Protein AF-A0A813KN90-F1 (afdb_monomer_lite)

Structure (mmCIF, N/CA/C/O backbone):
data_AF-A0A813KN90-F1
#
_entry.id   AF-A0A813KN90-F1
#
loop_
_atom_site.group_PDB
_atom_site.id
_atom_site.type_symbol
_atom_site.label_atom_id
_atom_site.label_alt_id
_atom_site.label_comp_id
_atom_site.label_asym_id
_atom_site.label_entity_id
_atom_site.label_seq_id
_atom_site.pdbx_PDB_ins_code
_atom_site.Cartn_x
_atom_site.Cartn_y
_atom_site.Cartn_z
_atom_site.occupancy
_atom_site.B_iso_or_equiv
_atom_site.auth_seq_id
_atom_site.auth_comp_id
_atom_site.auth_asym_id
_atom_site.auth_atom_id
_atom_site.pdbx_PDB_model_num
ATOM 1 N N . GLN A 1 1 ? -31.546 28.265 27.688 1.00 45.31 1 GLN A N 1
ATOM 2 C CA . GLN A 1 1 ? -32.016 28.531 26.310 1.00 45.31 1 GLN A CA 1
ATOM 3 C C . GLN A 1 1 ? -33.180 27.585 26.044 1.00 45.31 1 GLN A C 1
ATOM 5 O O . GLN A 1 1 ? -33.039 26.404 26.334 1.00 45.31 1 GLN A O 1
ATOM 10 N N . SER A 1 2 ? -34.352 28.089 25.649 1.00 48.41 2 SER A N 1
ATOM 11 C CA . SER A 1 2 ? -35.548 27.260 25.448 1.00 48.41 2 SER A CA 1
ATOM 12 C C . SER A 1 2 ? -35.440 26.471 24.141 1.00 48.41 2 SER A C 1
ATOM 14 O O . SER A 1 2 ? -35.087 27.025 23.104 1.00 48.41 2 SER A O 1
ATOM 16 N N . LEU A 1 3 ? -35.735 25.169 24.193 1.00 50.59 3 LEU A N 1
ATOM 17 C CA . LEU A 1 3 ? -35.765 24.320 23.001 1.00 50.59 3 LEU A CA 1
ATOM 18 C C . LEU A 1 3 ? -36.849 24.806 22.011 1.00 50.59 3 LEU A C 1
ATOM 20 O O . LEU A 1 3 ? -37.935 25.197 22.463 1.00 50.59 3 LEU A O 1
ATOM 24 N N . PRO A 1 4 ? -36.587 24.766 20.687 1.00 75.38 4 PRO A N 1
ATOM 25 C CA . PRO A 1 4 ? -37.561 25.111 19.649 1.00 75.38 4 PRO A CA 1
ATOM 26 C C . PRO A 1 4 ? -38.870 24.328 19.816 1.00 75.38 4 PRO A C 1
ATOM 28 O O . PRO A 1 4 ? -38.847 23.162 20.209 1.00 75.38 4 PRO A O 1
ATOM 31 N N . ALA A 1 5 ? -40.014 24.934 19.482 1.00 71.12 5 ALA A N 1
ATOM 32 C CA . ALA A 1 5 ? -41.338 24.321 19.658 1.00 71.12 5 ALA A CA 1
ATOM 33 C C . ALA A 1 5 ? -41.470 22.936 18.987 1.00 71.12 5 ALA A C 1
ATOM 35 O O . ALA A 1 5 ? -42.067 22.029 19.560 1.00 71.12 5 ALA A O 1
ATOM 36 N N . ALA A 1 6 ? -40.820 22.742 17.835 1.00 59.28 6 ALA A N 1
ATOM 37 C CA . ALA A 1 6 ? -40.763 21.457 17.138 1.00 59.28 6 ALA A CA 1
ATOM 38 C C . ALA A 1 6 ? -40.018 20.371 17.939 1.00 59.28 6 ALA A C 1
ATOM 40 O O . ALA A 1 6 ? -40.442 19.220 17.957 1.00 59.28 6 ALA A O 1
ATOM 41 N N . CYS A 1 7 ? -38.948 20.727 18.659 1.00 61.47 7 CYS A N 1
ATOM 42 C CA . CYS A 1 7 ? -38.238 19.789 19.532 1.00 61.47 7 CYS A CA 1
ATOM 43 C C . CYS A 1 7 ? -39.099 19.373 20.727 1.00 61.47 7 CYS A C 1
ATOM 45 O O . CYS A 1 7 ? -39.039 18.219 21.132 1.00 61.47 7 CYS A O 1
ATOM 47 N N . LYS A 1 8 ? -39.925 20.283 21.258 1.00 66.75 8 LYS A N 1
ATOM 48 C CA . LYS A 1 8 ? -40.845 19.979 22.365 1.00 66.75 8 LYS A CA 1
ATOM 49 C C . LYS A 1 8 ? -41.954 19.011 21.946 1.00 66.75 8 LYS A C 1
ATOM 51 O O . LYS A 1 8 ? -42.234 18.075 22.682 1.00 66.75 8 LYS A O 1
ATOM 56 N N . GLN A 1 9 ? -42.530 19.188 20.755 1.00 68.00 9 GLN A N 1
ATOM 57 C CA . GLN A 1 9 ? -43.521 18.251 20.204 1.00 68.00 9 GLN A CA 1
ATOM 58 C C . GLN A 1 9 ? -42.929 16.861 19.965 1.00 68.00 9 GLN A C 1
ATOM 60 O O . GLN A 1 9 ? -43.513 15.867 20.379 1.00 68.00 9 GLN A O 1
ATOM 65 N N . LEU A 1 10 ? -41.735 16.788 19.374 1.00 63.97 10 LEU A N 1
ATOM 66 C CA . LEU A 1 10 ? -41.050 15.515 19.149 1.00 63.97 10 LEU A CA 1
ATOM 67 C C . LEU A 1 10 ? -40.685 14.836 20.483 1.00 63.97 10 LEU A C 1
ATOM 69 O O . LEU A 1 10 ? -40.784 13.621 20.608 1.00 63.97 10 LEU A O 1
ATOM 73 N N . GLN A 1 11 ? -40.337 15.617 21.510 1.00 60.72 11 GLN A N 1
ATOM 74 C CA . GLN A 1 11 ? -40.096 15.132 22.872 1.00 60.72 11 GLN A CA 1
ATOM 75 C C . GLN A 1 11 ? -41.382 14.614 23.551 1.00 60.72 11 GLN A C 1
ATOM 77 O O . GLN A 1 11 ? -41.331 13.601 24.248 1.00 60.72 11 GLN A O 1
ATOM 82 N N . GLU A 1 12 ? -42.537 15.251 23.327 1.00 66.38 12 GLU A N 1
ATOM 83 C CA . GLU A 1 12 ? -43.852 14.771 23.787 1.00 66.38 12 GLU A CA 1
ATOM 84 C C . GLU A 1 12 ? -44.350 13.529 23.033 1.00 66.38 12 GLU A C 1
ATOM 86 O O . GLU A 1 12 ? -45.013 12.676 23.617 1.00 66.38 12 GLU A O 1
ATOM 91 N N . GLU A 1 13 ? -44.048 13.396 21.743 1.00 62.16 13 GLU A N 1
ATOM 92 C CA . GLU A 1 13 ? -44.386 12.198 20.966 1.00 62.16 13 GLU A CA 1
ATOM 93 C C . GLU A 1 13 ? -43.497 11.010 21.352 1.00 62.16 13 GLU A C 1
ATOM 95 O O . GLU A 1 13 ? -43.997 9.906 21.578 1.00 62.16 13 GLU A O 1
ATOM 100 N N . LEU A 1 14 ? -42.189 11.241 21.514 1.00 57.09 14 LEU A N 1
ATOM 101 C CA . LEU A 1 14 ? -41.238 10.223 21.966 1.00 57.09 14 LEU A CA 1
ATOM 102 C C . LEU A 1 14 ? -41.506 9.765 23.404 1.00 57.09 14 LEU A C 1
ATOM 104 O O . LEU A 1 14 ? -41.243 8.608 23.711 1.00 57.09 14 LEU A O 1
ATOM 108 N N . SER A 1 15 ? -42.036 10.630 24.277 1.00 57.72 15 SER A N 1
ATOM 109 C CA . SER A 1 15 ? -42.416 10.246 25.645 1.00 57.72 15 SER A CA 1
ATOM 110 C C . SER A 1 15 ? -43.728 9.455 25.712 1.00 57.72 15 SER A C 1
ATOM 112 O O . SER A 1 15 ? -43.929 8.686 26.651 1.00 57.72 15 SER A O 1
ATOM 114 N N . LYS A 1 16 ? -44.602 9.589 24.702 1.00 55.03 16 LYS A N 1
ATOM 115 C CA . LYS A 1 16 ? -45.829 8.785 24.544 1.00 55.03 16 LYS A CA 1
ATOM 116 C C . LYS A 1 16 ? -45.568 7.417 23.909 1.00 55.03 16 LYS A C 1
ATOM 118 O O . LYS A 1 16 ? -46.353 6.493 24.120 1.00 55.03 16 LYS A O 1
ATOM 123 N N . MET A 1 17 ? -44.487 7.262 23.145 1.00 56.03 17 MET A N 1
ATOM 124 C CA . MET A 1 17 ? -44.065 5.971 22.600 1.00 56.03 17 MET A CA 1
ATOM 125 C C . MET A 1 17 ? -43.209 5.209 23.622 1.00 56.03 17 MET A C 1
ATOM 127 O O . MET A 1 17 ? -42.218 5.727 24.124 1.00 56.03 17 MET A O 1
ATOM 131 N N . SER A 1 18 ? -43.546 3.948 23.917 1.00 55.66 18 SER A N 1
ATOM 132 C CA . SER A 1 18 ? -42.720 3.075 24.768 1.00 55.66 18 SER A CA 1
ATOM 133 C C . SER A 1 18 ? -41.445 2.650 24.025 1.00 55.66 18 SER A C 1
ATOM 135 O O . SER A 1 18 ? -41.353 1.544 23.485 1.00 55.66 18 SER A O 1
ATOM 137 N N . LEU A 1 19 ? -40.476 3.555 23.929 1.00 61.28 19 LEU A N 1
ATOM 138 C CA . LEU A 1 19 ? -39.224 3.338 23.215 1.00 61.28 19 LEU A CA 1
ATOM 139 C C . LEU A 1 19 ? -38.155 2.813 24.173 1.00 61.28 19 LEU A C 1
ATOM 141 O O . LEU A 1 19 ? -37.936 3.360 25.250 1.00 61.28 19 LEU A O 1
ATOM 145 N N . SER A 1 20 ? -37.477 1.739 23.767 1.00 63.94 20 SER A N 1
ATOM 146 C CA . SER A 1 20 ? -36.294 1.228 24.458 1.00 63.94 20 SER A CA 1
ATOM 147 C C . SER A 1 20 ? -35.038 1.595 23.671 1.00 63.94 20 SER A C 1
ATOM 149 O O . SER A 1 20 ? -34.896 1.193 22.514 1.00 63.94 20 SER A O 1
ATOM 151 N N . PHE A 1 21 ? -34.110 2.306 24.297 1.00 63.34 21 PHE A N 1
ATOM 152 C CA . PHE A 1 21 ? -32.843 2.741 23.723 1.00 63.34 21 PHE A CA 1
ATOM 153 C C . PHE A 1 21 ? -31.712 1.832 24.202 1.00 63.34 21 PHE A C 1
ATOM 155 O O . PHE A 1 21 ? -31.481 1.709 25.396 1.00 63.34 21 PHE A O 1
ATOM 162 N N . SER A 1 22 ? -30.974 1.202 23.290 1.00 68.81 22 SER A N 1
ATOM 163 C CA . SER A 1 22 ? -29.754 0.443 23.608 1.00 68.81 22 SER A CA 1
ATOM 164 C C . SER A 1 22 ? -28.557 1.056 22.895 1.00 68.81 22 SER A C 1
ATOM 166 O O . SER A 1 22 ? -28.674 1.467 21.738 1.00 68.81 22 SER A O 1
ATOM 168 N N . ILE A 1 23 ? -27.392 1.063 23.538 1.00 71.06 23 ILE A N 1
ATOM 169 C CA . ILE A 1 23 ? -26.164 1.568 22.930 1.00 71.06 23 ILE A CA 1
ATOM 170 C C . ILE A 1 23 ? -25.425 0.384 22.327 1.00 71.06 23 ILE A C 1
ATOM 172 O O . ILE A 1 23 ? -25.046 -0.565 23.010 1.00 71.06 23 ILE A O 1
ATOM 176 N N . VAL A 1 24 ? -25.214 0.453 21.016 1.00 76.88 24 VAL A N 1
ATOM 177 C CA . VAL A 1 24 ? -24.379 -0.506 20.300 1.00 76.88 24 VAL A CA 1
ATOM 178 C C . VAL A 1 24 ? -22.971 0.058 20.237 1.00 76.88 24 VAL A C 1
ATOM 180 O O . VAL A 1 24 ? -22.691 0.973 19.458 1.00 76.88 24 VAL A O 1
ATOM 183 N N . PHE A 1 25 ? -22.069 -0.493 21.039 1.00 71.25 25 PHE A N 1
ATOM 184 C CA . PHE A 1 25 ? -20.666 -0.123 21.000 1.00 71.25 25 PHE A CA 1
ATOM 185 C C . PHE A 1 25 ? -19.915 -1.032 20.026 1.00 71.25 25 PHE A C 1
ATOM 187 O O . PHE A 1 25 ? -19.985 -2.259 20.105 1.00 71.25 25 PHE A O 1
ATOM 194 N N . ARG A 1 26 ? -19.201 -0.431 19.069 1.00 78.06 26 ARG A N 1
ATOM 195 C CA . ARG A 1 26 ? -18.342 -1.158 18.128 1.00 78.06 26 ARG A CA 1
ATOM 196 C C . ARG A 1 26 ? -16.908 -0.690 18.280 1.00 78.06 26 ARG A C 1
ATOM 198 O O . ARG A 1 26 ? -16.593 0.450 17.950 1.00 78.06 26 ARG A O 1
ATOM 205 N N . ALA A 1 27 ? -16.031 -1.594 18.695 1.00 64.88 27 ALA A N 1
ATOM 206 C CA . ALA A 1 27 ? -14.597 -1.348 18.738 1.00 64.88 27 ALA A CA 1
ATOM 207 C C . ALA A 1 27 ? -13.854 -2.524 18.108 1.00 64.88 27 ALA A C 1
ATOM 209 O O . ALA A 1 27 ? -14.228 -3.677 18.295 1.00 64.88 27 ALA A O 1
ATOM 210 N N . PHE A 1 28 ? -12.832 -2.227 17.299 1.00 61.22 28 PHE A N 1
ATOM 211 C CA . PHE A 1 28 ? -11.917 -3.228 16.728 1.00 61.22 28 PHE A CA 1
ATOM 212 C C . PHE A 1 28 ? -12.606 -4.436 16.050 1.00 61.22 28 PHE A C 1
ATOM 214 O O . PHE A 1 28 ? -12.085 -5.550 16.043 1.00 61.22 28 PHE A O 1
ATOM 221 N N . GLY A 1 29 ? -13.779 -4.212 15.441 1.00 63.41 29 GLY A N 1
ATOM 222 C CA . GLY A 1 29 ? -14.567 -5.250 14.762 1.00 63.41 29 GLY A CA 1
ATOM 223 C C . GLY A 1 29 ? -15.436 -6.120 15.680 1.00 63.41 29 GLY A C 1
ATOM 224 O O . GLY A 1 29 ? -16.031 -7.081 15.202 1.00 63.41 29 GLY A O 1
ATOM 225 N N . VAL A 1 30 ? -15.529 -5.793 16.969 1.00 70.81 30 VAL A N 1
ATOM 226 C CA . VAL A 1 30 ? -16.384 -6.462 17.956 1.00 70.81 30 VAL A CA 1
ATOM 227 C C . VAL A 1 30 ? -17.544 -5.539 18.321 1.00 70.81 30 VAL A C 1
ATOM 229 O O . VAL A 1 30 ? -17.363 -4.330 18.466 1.00 70.81 30 VAL A O 1
ATOM 232 N N . ARG A 1 31 ? -18.744 -6.113 18.431 1.00 78.81 31 ARG A N 1
ATOM 233 C CA . ARG A 1 31 ? -19.976 -5.423 18.824 1.00 78.81 31 ARG A CA 1
ATOM 234 C C . ARG A 1 31 ? -20.341 -5.825 20.254 1.00 78.81 31 ARG A C 1
ATOM 236 O O . ARG A 1 31 ? -20.382 -7.018 20.536 1.00 78.81 31 ARG A O 1
ATOM 243 N N . LEU A 1 32 ? -20.620 -4.841 21.101 1.00 75.88 32 LEU A N 1
ATOM 244 C CA . LEU A 1 32 ? -21.171 -5.002 22.443 1.00 75.88 32 LEU A CA 1
ATOM 245 C C . LEU A 1 32 ? -22.492 -4.231 22.513 1.00 75.88 32 LEU A C 1
ATOM 247 O O . LEU A 1 32 ? -22.536 -3.053 22.157 1.00 75.88 32 LEU A O 1
ATOM 251 N N . ASP A 1 33 ? -23.556 -4.902 22.940 1.00 78.12 33 ASP A N 1
ATOM 252 C CA . ASP A 1 33 ? -24.867 -4.286 23.129 1.00 78.12 33 ASP A CA 1
ATOM 253 C C . ASP A 1 33 ? -25.073 -4.021 24.628 1.00 78.12 33 ASP A C 1
ATOM 255 O O . ASP A 1 33 ? -25.005 -4.946 25.438 1.00 78.12 33 ASP A O 1
ATOM 259 N N . THR A 1 34 ? -25.293 -2.759 25.008 1.00 72.81 34 THR A N 1
ATOM 260 C CA . THR A 1 34 ? -25.574 -2.401 26.406 1.00 72.81 34 THR A CA 1
ATOM 261 C C . THR A 1 34 ? -27.024 -2.728 26.778 1.00 72.81 34 THR A C 1
ATOM 263 O O . THR A 1 34 ? -27.894 -2.771 25.898 1.00 72.81 34 THR A O 1
ATOM 266 N N . PRO A 1 35 ? -27.331 -2.876 28.081 1.00 71.38 35 PRO A N 1
ATOM 267 C CA . PRO A 1 35 ? -28.704 -2.869 28.569 1.00 71.38 35 PRO A CA 1
ATOM 268 C C . PRO A 1 35 ? -29.486 -1.665 28.030 1.00 71.38 35 PRO A C 1
ATOM 270 O O . PRO A 1 35 ? -28.933 -0.577 27.842 1.00 71.38 35 PRO A O 1
ATOM 273 N N . SER A 1 36 ? -30.773 -1.876 27.758 1.00 71.88 36 SER A N 1
ATOM 274 C CA . SER A 1 36 ? -31.653 -0.856 27.190 1.00 71.88 36 SER A CA 1
ATOM 275 C C . SER A 1 36 ? -32.275 0.041 28.265 1.00 71.88 36 SER A C 1
ATOM 277 O O . SER A 1 36 ? -32.699 -0.462 29.304 1.00 71.88 36 SER A O 1
ATOM 279 N N . THR A 1 37 ? -32.399 1.333 27.976 1.00 71.81 37 THR A N 1
ATOM 280 C CA . THR A 1 37 ? -33.029 2.377 28.801 1.00 71.81 37 THR A CA 1
ATOM 281 C C . THR A 1 37 ? -34.353 2.819 28.170 1.00 71.81 37 THR A C 1
ATOM 283 O O . THR A 1 37 ? -34.571 2.594 26.981 1.00 71.81 37 THR A O 1
ATOM 286 N N . THR A 1 38 ? -35.232 3.480 28.920 1.00 71.75 38 THR A N 1
ATOM 287 C CA . THR A 1 38 ? -36.401 4.191 28.359 1.00 71.75 38 THR A CA 1
ATOM 288 C C . THR A 1 38 ? -36.151 5.694 28.176 1.00 71.75 38 THR A C 1
ATOM 290 O O . THR A 1 38 ? -36.988 6.391 27.612 1.00 71.75 38 THR A O 1
ATOM 293 N N . SER A 1 39 ? -34.993 6.202 28.619 1.00 78.75 39 SER A N 1
ATOM 294 C CA . SER A 1 39 ? -34.587 7.607 28.495 1.00 78.75 39 SER A CA 1
ATOM 295 C C . SER A 1 39 ? -33.531 7.786 27.403 1.00 78.75 39 SER A C 1
ATOM 297 O O . SER A 1 39 ? -32.413 7.270 27.504 1.00 78.75 39 SER A O 1
ATOM 299 N N . TRP A 1 40 ? -33.871 8.545 26.360 1.00 76.75 40 TRP A N 1
ATOM 300 C CA . TRP A 1 40 ? -32.943 8.868 25.274 1.00 76.75 40 TRP A CA 1
ATOM 301 C C . TRP A 1 40 ? -31.795 9.775 25.744 1.00 76.75 40 TRP A C 1
ATOM 303 O O . TRP A 1 40 ? -30.668 9.600 25.285 1.00 76.75 40 TRP A O 1
ATOM 313 N N . GLU A 1 41 ? -32.057 10.696 26.678 1.00 80.06 41 GLU A N 1
ATOM 314 C CA . GLU A 1 41 ? -31.045 11.587 27.267 1.00 80.06 41 GLU A CA 1
ATOM 315 C C . GLU A 1 41 ? -29.973 10.767 27.987 1.00 80.06 41 GLU A C 1
ATOM 317 O O . GLU A 1 41 ? -28.782 10.932 27.737 1.00 80.06 41 GLU A O 1
ATOM 322 N N . GLU A 1 42 ? -30.403 9.788 28.784 1.00 79.69 42 GLU A N 1
ATOM 323 C CA . GLU A 1 42 ? -29.511 8.869 29.489 1.00 79.69 42 GLU A CA 1
ATOM 324 C C . GLU A 1 42 ? -28.697 8.005 28.510 1.00 79.69 42 GLU A C 1
ATOM 326 O O . GLU A 1 42 ? -27.507 7.762 28.717 1.00 79.69 42 GLU A O 1
ATOM 331 N N . ALA A 1 43 ? -29.314 7.543 27.417 1.00 79.12 43 ALA A N 1
ATOM 332 C CA . ALA A 1 43 ? -28.612 6.781 26.387 1.00 79.12 43 ALA A CA 1
ATOM 333 C C . ALA A 1 43 ? -27.550 7.631 25.661 1.00 79.12 43 ALA A C 1
ATOM 335 O O . ALA A 1 43 ? -26.461 7.137 25.356 1.00 79.12 43 ALA A O 1
ATOM 336 N N . LEU A 1 44 ? -27.833 8.909 25.396 1.00 82.38 44 LEU A N 1
ATOM 337 C CA . LEU A 1 44 ? -26.858 9.831 24.810 1.00 82.38 44 LEU A CA 1
ATOM 338 C C . LEU A 1 44 ? -25.736 10.180 25.785 1.00 82.38 44 LEU A C 1
ATOM 340 O O . LEU A 1 44 ? -24.576 10.202 25.376 1.00 82.38 44 LEU A O 1
ATOM 344 N N . GLU A 1 45 ? -26.052 10.398 27.058 1.00 86.56 45 GLU A N 1
ATOM 345 C CA . GLU A 1 45 ? -25.061 10.683 28.091 1.00 86.56 45 GLU A CA 1
ATOM 346 C C . GLU A 1 45 ? -24.096 9.506 28.266 1.00 86.56 45 GLU A C 1
ATOM 348 O O . GLU A 1 45 ? -22.879 9.685 28.209 1.00 86.56 45 GLU A O 1
ATOM 353 N N . VAL A 1 46 ? -24.620 8.282 28.386 1.00 84.81 46 VAL A N 1
ATOM 354 C CA . VAL A 1 46 ? -23.787 7.075 28.470 1.00 84.81 46 VAL A CA 1
ATOM 355 C C . VAL A 1 46 ? -22.941 6.910 27.210 1.00 84.81 46 VAL A C 1
ATOM 357 O O . VAL A 1 46 ? -21.756 6.592 27.300 1.00 84.81 46 VAL A O 1
ATOM 360 N N . ARG A 1 47 ? -23.503 7.166 26.023 1.00 84.12 47 ARG A N 1
ATOM 361 C CA . ARG A 1 47 ? -22.731 7.125 24.776 1.00 84.12 47 ARG A CA 1
ATOM 362 C C . ARG A 1 47 ? -21.603 8.155 24.782 1.00 84.12 47 ARG A C 1
ATOM 364 O O . ARG A 1 47 ? -20.495 7.816 24.376 1.00 84.12 47 ARG A O 1
ATOM 371 N N . SER A 1 48 ? -21.871 9.380 25.229 1.00 87.19 48 SER A N 1
ATOM 372 C CA . SER A 1 48 ? -20.860 10.430 25.352 1.00 87.19 48 SER A CA 1
ATOM 373 C C . SER A 1 48 ? -19.750 9.999 26.306 1.00 87.19 48 SER A C 1
ATOM 375 O O . SER A 1 48 ? -18.583 10.032 25.927 1.00 87.19 48 SER A O 1
ATOM 377 N N . ARG A 1 49 ? -20.105 9.500 27.498 1.00 88.94 49 ARG A N 1
ATOM 378 C CA . ARG A 1 49 ? -19.143 8.997 28.489 1.00 88.94 49 ARG A CA 1
ATOM 379 C C . ARG A 1 49 ? -18.278 7.868 27.936 1.00 88.94 49 ARG A C 1
ATOM 381 O O . ARG A 1 49 ? -17.063 7.918 28.085 1.00 88.94 49 ARG A O 1
ATOM 388 N N . LEU A 1 50 ? -18.868 6.904 27.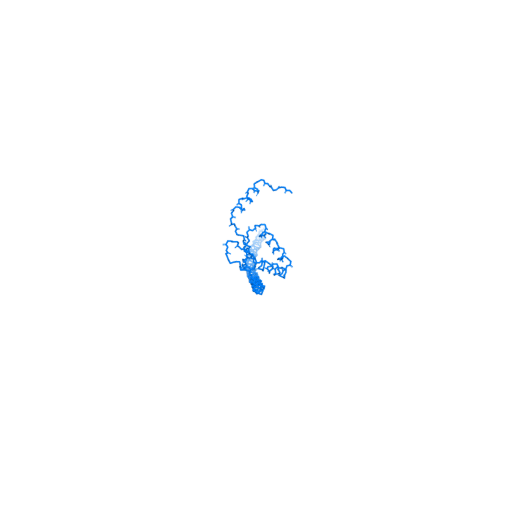227 1.00 87.25 50 LEU A N 1
ATOM 389 C CA . LEU A 1 50 ? -18.122 5.809 26.597 1.00 87.25 50 LEU A CA 1
ATOM 390 C C . LEU A 1 50 ? -17.158 6.294 25.507 1.00 87.25 50 LEU A C 1
ATOM 392 O O . LEU A 1 50 ? -16.069 5.738 25.364 1.00 87.25 50 LEU A O 1
ATOM 396 N N . LEU A 1 51 ? -17.535 7.314 24.730 1.00 86.88 51 LEU A N 1
ATOM 397 C CA . LEU A 1 51 ? -16.649 7.910 23.727 1.00 86.88 51 LEU A CA 1
ATOM 398 C C . LEU A 1 51 ? -15.480 8.649 24.385 1.00 86.88 51 LEU A C 1
ATOM 400 O O . LEU A 1 51 ? -14.339 8.422 23.995 1.00 86.88 51 LEU A O 1
ATOM 404 N N . THR A 1 52 ? -15.743 9.442 25.423 1.00 90.50 52 THR A N 1
ATOM 405 C CA . THR A 1 52 ? -14.694 10.119 26.195 1.00 90.50 52 THR A CA 1
ATOM 406 C C . THR A 1 52 ? -13.759 9.114 26.873 1.00 90.50 52 THR A C 1
ATOM 408 O O . THR A 1 52 ? -12.540 9.224 26.770 1.00 90.50 52 THR A O 1
ATOM 411 N N . ALA A 1 53 ? -14.305 8.075 27.505 1.00 88.81 53 ALA A N 1
ATOM 412 C CA . ALA A 1 53 ? -13.521 7.029 28.156 1.00 88.81 53 ALA A CA 1
ATOM 413 C C . ALA A 1 53 ? -12.644 6.255 27.157 1.00 88.81 53 ALA A C 1
ATOM 415 O O . ALA A 1 53 ? -11.506 5.903 27.459 1.00 88.81 53 ALA A O 1
ATOM 416 N N . ARG A 1 54 ? -13.137 6.040 25.930 1.00 85.38 54 ARG A N 1
ATOM 417 C CA . ARG A 1 54 ? -12.357 5.433 24.843 1.00 85.38 54 ARG A CA 1
ATOM 418 C C . ARG A 1 54 ? -11.132 6.269 24.466 1.00 85.38 54 ARG A C 1
ATOM 420 O O . ARG A 1 54 ? -10.102 5.687 24.135 1.00 85.38 54 ARG A O 1
ATOM 427 N N . GLU A 1 55 ? -11.243 7.594 24.479 1.00 88.19 55 GLU A N 1
ATOM 428 C CA . GLU A 1 55 ? -10.120 8.501 24.201 1.00 88.19 55 GLU A CA 1
ATOM 429 C C . GLU A 1 55 ? -9.100 8.515 25.347 1.00 88.19 55 GLU A C 1
ATOM 431 O O . GLU A 1 55 ? -7.901 8.614 25.099 1.00 88.19 55 GLU A O 1
ATOM 436 N N . GLN A 1 56 ? -9.563 8.349 26.587 1.00 91.56 56 GLN A N 1
ATOM 437 C CA . GLN A 1 56 ? -8.714 8.296 27.782 1.00 91.56 56 GLN A CA 1
ATOM 438 C C . GLN A 1 56 ? -7.933 6.980 27.918 1.00 91.56 56 GLN A C 1
ATOM 440 O O . GLN A 1 56 ? -6.854 6.964 28.507 1.00 91.56 56 GLN A O 1
ATOM 445 N N . GLY A 1 57 ? -8.450 5.876 27.373 1.00 87.00 57 GLY A N 1
ATOM 446 C CA . GLY A 1 57 ? -7.733 4.606 27.282 1.00 87.00 57 GLY A CA 1
ATOM 447 C C . GLY A 1 57 ? -8.567 3.387 27.669 1.00 87.00 57 GLY A C 1
ATOM 448 O O . GLY A 1 57 ? -9.736 3.478 28.041 1.00 87.00 57 GLY A O 1
ATOM 449 N N . VAL A 1 58 ? -7.947 2.207 27.576 1.00 87.00 58 VAL A N 1
ATOM 450 C CA . VAL A 1 58 ? -8.632 0.920 27.786 1.00 87.00 58 VAL A CA 1
ATOM 451 C C . VAL A 1 58 ? -9.199 0.813 29.202 1.00 87.00 58 VAL A C 1
ATOM 453 O O . VAL A 1 58 ? -10.359 0.447 29.347 1.00 87.00 58 VAL A O 1
ATOM 456 N N . SER A 1 59 ? -8.440 1.201 30.229 1.00 90.06 59 SER A N 1
ATOM 457 C CA . SER A 1 59 ? -8.882 1.117 31.628 1.00 90.06 59 SER A CA 1
ATOM 458 C C . SER A 1 59 ? -10.078 2.027 31.929 1.00 90.06 59 SER A C 1
ATOM 460 O O . SER A 1 59 ? -11.032 1.589 32.566 1.00 90.06 59 SER A O 1
ATOM 462 N N . ALA A 1 60 ? -10.078 3.264 31.418 1.00 90.62 60 ALA A N 1
ATOM 463 C CA . ALA A 1 60 ? -11.207 4.185 31.572 1.00 90.62 60 ALA A CA 1
ATOM 464 C C . ALA A 1 60 ? -12.460 3.652 30.859 1.00 90.62 60 ALA A C 1
ATOM 466 O O . ALA A 1 60 ? -13.565 3.681 31.403 1.00 90.62 60 ALA A O 1
ATOM 467 N N . MET A 1 61 ? -12.285 3.103 29.653 1.00 89.06 61 MET A N 1
ATOM 468 C CA . MET A 1 61 ? -13.365 2.469 28.898 1.00 89.06 61 MET A CA 1
ATOM 469 C C . MET A 1 61 ? -13.929 1.236 29.619 1.00 89.06 61 MET A C 1
ATOM 471 O O . MET A 1 61 ? -15.144 1.064 29.647 1.00 89.06 61 MET A O 1
ATOM 475 N N . GLN A 1 62 ? -13.077 0.393 30.211 1.00 90.88 62 GLN A N 1
ATOM 476 C CA . GLN A 1 62 ? -13.499 -0.770 30.999 1.00 90.88 62 GLN A CA 1
ATOM 477 C C . GLN A 1 62 ? -14.319 -0.351 32.220 1.00 90.88 62 GLN A C 1
ATOM 479 O O . GLN A 1 62 ? -15.403 -0.892 32.420 1.00 90.88 62 GLN A O 1
ATOM 484 N N . ALA A 1 63 ? -13.846 0.640 32.982 1.00 90.06 63 ALA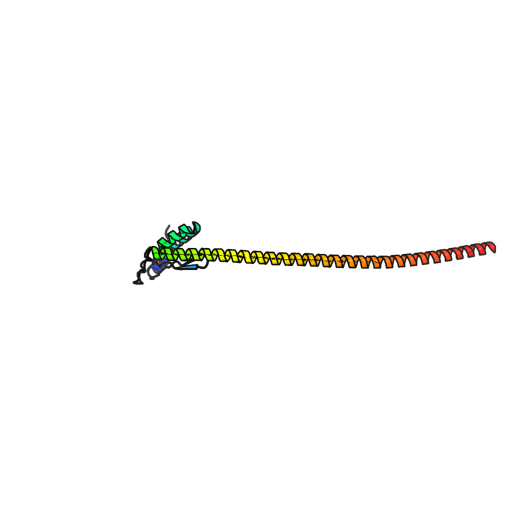 A N 1
ATOM 485 C CA . ALA A 1 63 ? -14.562 1.161 34.144 1.00 90.06 63 ALA A CA 1
ATOM 486 C C . ALA A 1 63 ? -15.946 1.707 33.754 1.00 90.06 63 ALA A C 1
ATOM 488 O O . ALA A 1 63 ? -16.956 1.311 34.330 1.00 90.06 63 ALA A O 1
ATOM 489 N N . CYS A 1 64 ? -16.015 2.526 32.699 1.00 89.94 64 CYS A N 1
ATOM 490 C CA . CYS A 1 64 ? -17.280 3.074 32.214 1.00 89.94 64 CYS A CA 1
ATOM 491 C C . CYS A 1 64 ? -18.237 1.979 31.702 1.00 89.94 64 CYS A C 1
ATOM 493 O O . CYS A 1 64 ? -19.437 2.027 31.963 1.00 89.94 64 CYS A O 1
ATOM 495 N N . LEU A 1 65 ? -17.731 0.955 31.006 1.00 87.62 65 LEU A N 1
ATOM 496 C CA . LEU A 1 65 ? -18.548 -0.188 30.583 1.00 87.62 65 LEU A CA 1
ATOM 497 C C . LEU A 1 65 ? -19.065 -0.995 31.775 1.00 87.62 65 LEU A C 1
ATOM 499 O O . LEU A 1 65 ? -20.221 -1.415 31.757 1.00 87.62 65 LEU A O 1
ATOM 503 N N . LEU A 1 66 ? -18.238 -1.194 32.800 1.00 89.88 66 LEU A N 1
ATOM 504 C CA . LEU A 1 66 ? -18.625 -1.925 33.998 1.00 89.88 66 LEU A CA 1
ATOM 505 C C . LEU A 1 66 ? -19.765 -1.205 34.718 1.00 89.88 66 LEU A C 1
ATOM 507 O O . LEU A 1 66 ? -20.782 -1.832 35.015 1.00 89.88 66 LEU A O 1
ATOM 511 N N . GLU A 1 67 ? -19.654 0.113 34.900 1.00 87.94 67 GLU A N 1
ATOM 512 C CA . GLU A 1 67 ? -20.731 0.950 35.442 1.00 87.94 67 GLU A CA 1
ATOM 513 C C . GLU A 1 67 ? -22.029 0.784 34.642 1.00 87.94 67 GLU A C 1
ATOM 515 O O . GLU A 1 67 ? -23.094 0.563 35.210 1.00 87.94 67 GLU A O 1
ATOM 520 N N . VAL A 1 68 ? -21.960 0.824 33.309 1.00 84.69 68 VAL A N 1
ATOM 521 C CA . VAL A 1 68 ? -23.144 0.714 32.440 1.00 84.69 68 VAL A CA 1
ATOM 522 C C . VAL A 1 68 ? -23.801 -0.667 32.510 1.00 84.69 68 VAL A C 1
ATOM 524 O O . VAL A 1 68 ? -25.031 -0.761 32.492 1.00 84.69 68 VAL A O 1
ATOM 527 N N . LEU A 1 69 ? -23.012 -1.743 32.573 1.00 81.94 69 LEU A N 1
ATOM 528 C CA . LEU A 1 69 ? -23.523 -3.118 32.629 1.00 81.94 69 LEU A CA 1
ATOM 529 C C . LEU A 1 69 ? -24.109 -3.470 34.004 1.00 81.94 69 LEU A C 1
ATOM 531 O O . LEU A 1 69 ? -25.108 -4.191 34.083 1.00 81.94 69 LEU A O 1
ATOM 535 N N . THR A 1 70 ? -23.509 -2.943 35.072 1.00 84.19 70 THR A N 1
ATOM 536 C CA . THR A 1 70 ? -23.924 -3.186 36.463 1.00 84.19 70 THR A CA 1
ATOM 537 C C . THR A 1 70 ? -25.048 -2.267 36.928 1.00 84.19 70 THR A C 1
ATOM 539 O O . THR A 1 70 ? -25.798 -2.659 37.819 1.00 84.19 70 THR A O 1
ATOM 542 N N . ALA A 1 71 ? -25.260 -1.113 36.278 1.00 77.88 71 ALA A N 1
ATOM 543 C CA . ALA A 1 71 ? -26.310 -0.139 36.603 1.00 77.88 71 ALA A CA 1
ATOM 544 C C . ALA A 1 71 ? -27.765 -0.655 36.484 1.00 77.88 71 ALA A C 1
ATOM 546 O O . ALA A 1 71 ? -28.697 0.139 36.568 1.00 77.88 71 ALA A O 1
ATOM 547 N N . GLY A 1 72 ? -27.985 -1.964 36.298 1.00 62.66 72 GLY A N 1
ATOM 548 C CA . GLY A 1 72 ? -29.251 -2.636 36.602 1.00 62.66 72 GLY A CA 1
ATOM 549 C C . GLY A 1 72 ? -30.476 -1.966 35.991 1.00 62.66 72 GLY A C 1
ATOM 550 O O . GLY A 1 72 ? -31.420 -1.633 36.700 1.00 62.66 72 GLY A O 1
ATOM 551 N N . ARG A 1 73 ? -30.468 -1.735 34.675 1.00 61.81 73 ARG A N 1
ATOM 552 C CA . ARG A 1 73 ? -31.543 -0.970 34.036 1.00 61.81 73 ARG A CA 1
ATOM 553 C C . ARG A 1 73 ? -32.772 -1.842 33.804 1.00 61.81 73 ARG A C 1
ATOM 555 O O . ARG A 1 73 ? -32.770 -2.804 33.032 1.00 61.81 73 ARG A O 1
ATOM 562 N N . THR A 1 74 ? -33.824 -1.503 34.536 1.00 51.31 74 THR A N 1
ATOM 563 C CA . THR A 1 74 ? -35.156 -2.090 34.482 1.00 51.31 74 THR A CA 1
ATOM 564 C C . THR A 1 74 ? -35.833 -1.665 33.188 1.00 51.31 74 THR A C 1
ATOM 566 O O . THR A 1 74 ? -36.325 -0.552 33.029 1.00 51.31 74 THR A O 1
ATOM 569 N N . ASN A 1 75 ? -35.888 -2.580 32.229 1.00 49.97 75 ASN A N 1
ATOM 570 C CA . ASN A 1 75 ? -36.772 -2.405 31.093 1.00 49.97 75 ASN A CA 1
ATOM 571 C C . ASN A 1 75 ? -38.201 -2.634 31.614 1.00 49.97 75 ASN A C 1
ATOM 573 O O . ASN A 1 75 ? -38.603 -3.781 31.792 1.00 49.97 75 ASN A O 1
ATOM 577 N N . VAL A 1 76 ? -38.951 -1.564 31.909 1.00 46.91 76 VAL A N 1
ATOM 578 C CA . VAL A 1 76 ? -40.289 -1.617 32.551 1.00 46.91 76 VAL A CA 1
ATOM 579 C C . VAL A 1 76 ? -41.242 -2.592 31.834 1.00 46.91 76 VAL A C 1
ATOM 581 O O . VAL A 1 76 ? -42.103 -3.211 32.454 1.00 46.91 76 VAL A O 1
ATOM 584 N N . HIS A 1 77 ? -41.036 -2.804 30.531 1.00 49.09 77 HIS A N 1
ATOM 585 C CA . HIS A 1 77 ? -41.858 -3.669 29.682 1.00 49.09 77 HIS A CA 1
ATOM 586 C C . HIS A 1 77 ? -41.392 -5.131 29.589 1.00 49.09 77 HIS A C 1
ATOM 588 O O . HIS A 1 77 ? -42.167 -5.994 29.176 1.00 49.09 77 HIS A O 1
ATOM 594 N N . LYS A 1 78 ? -40.153 -5.457 29.981 1.00 53.09 78 LYS A N 1
ATOM 595 C CA . LYS A 1 78 ? -39.677 -6.845 30.062 1.00 53.09 78 LYS A CA 1
ATOM 596 C C . LYS A 1 78 ? -39.487 -7.190 31.533 1.00 53.09 78 LYS A C 1
ATOM 598 O O . LYS A 1 78 ? -38.492 -6.799 32.123 1.00 53.09 78 LYS A O 1
ATOM 603 N N . LYS A 1 79 ? -40.390 -8.003 32.100 1.00 48.19 79 LYS A N 1
ATOM 604 C CA . LYS A 1 79 ? -40.375 -8.509 33.498 1.00 48.19 79 LYS A CA 1
ATOM 605 C C . LYS A 1 79 ? -39.068 -9.203 33.956 1.00 48.19 79 LYS A C 1
ATOM 607 O O . LYS A 1 79 ? -39.008 -9.720 35.064 1.00 48.19 79 LYS A O 1
ATOM 612 N N . ARG A 1 80 ? -38.026 -9.256 33.122 1.00 52.25 80 ARG A N 1
ATOM 613 C CA . ARG A 1 80 ? -36.674 -9.708 33.460 1.00 52.25 80 ARG A CA 1
ATOM 614 C C . ARG A 1 80 ? -35.695 -8.546 33.3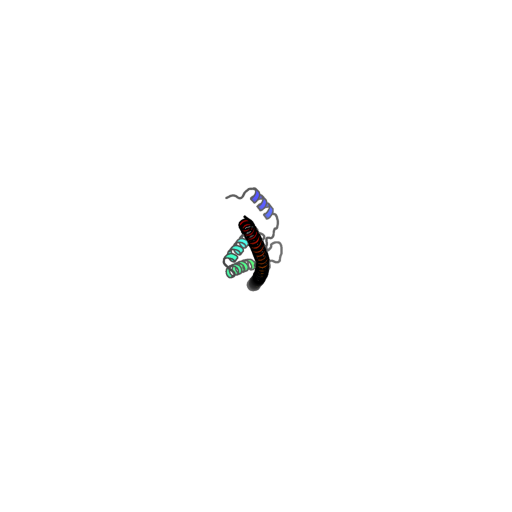28 1.00 52.25 80 ARG A C 1
ATOM 616 O O . ARG A 1 80 ? -34.983 -8.423 32.335 1.00 52.25 80 ARG A O 1
ATOM 623 N N . SER A 1 81 ? -35.647 -7.724 34.364 1.00 53.41 81 SER A N 1
ATOM 624 C CA . SER A 1 81 ? -34.510 -6.860 34.669 1.00 53.41 81 SER A CA 1
ATOM 625 C C . SER A 1 81 ? -33.373 -7.778 35.112 1.00 53.41 81 SER A C 1
ATOM 627 O O . SER A 1 81 ? -33.353 -8.236 36.250 1.00 53.41 81 SER A O 1
ATOM 629 N N . ARG A 1 82 ? -32.479 -8.156 34.197 1.00 59.00 82 ARG A N 1
ATOM 630 C CA . ARG A 1 82 ? -31.285 -8.921 34.565 1.00 59.00 82 ARG A CA 1
ATOM 631 C C . ARG A 1 82 ? -30.135 -7.927 34.663 1.00 59.00 82 ARG A C 1
ATOM 633 O O . ARG A 1 82 ? -29.575 -7.533 33.645 1.00 59.00 82 ARG A O 1
ATOM 640 N N . SER A 1 83 ? -29.859 -7.457 35.877 1.00 66.25 83 SER A N 1
ATOM 641 C CA . SER A 1 83 ? -28.5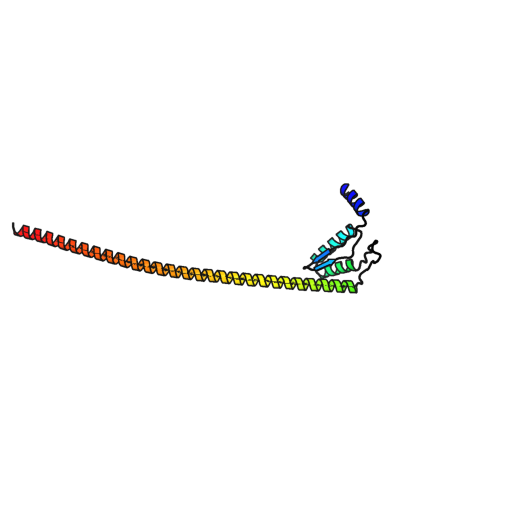82 -6.814 36.180 1.00 66.25 83 SER A CA 1
ATOM 642 C C . SER A 1 83 ? -27.490 -7.864 36.018 1.00 66.25 83 SER A C 1
ATOM 644 O O . SER A 1 83 ? -27.654 -8.993 36.487 1.00 66.25 83 SER A O 1
ATOM 646 N N . TRP A 1 84 ? -26.404 -7.513 35.338 1.00 76.06 84 TRP A N 1
ATOM 647 C CA . TRP A 1 84 ? -25.217 -8.358 35.335 1.00 76.06 84 TRP A CA 1
ATOM 648 C C . TRP A 1 84 ? -24.617 -8.317 36.734 1.00 76.06 84 TRP A C 1
ATOM 650 O O . TRP A 1 84 ? -24.548 -7.242 37.338 1.00 76.06 84 TRP A O 1
ATOM 660 N N . SER A 1 85 ? -24.203 -9.468 37.263 1.00 84.81 85 SER A N 1
ATOM 661 C CA . SER A 1 85 ? -23.329 -9.426 38.432 1.00 84.81 85 SER A CA 1
ATOM 662 C C . SER A 1 85 ? -22.017 -8.745 38.042 1.00 84.81 85 SER A C 1
ATOM 664 O O . SER A 1 85 ? -21.606 -8.784 36.879 1.00 84.81 85 SER A O 1
ATOM 666 N N . GLN A 1 86 ? -21.360 -8.104 39.008 1.00 87.12 86 GLN A N 1
ATOM 667 C CA . GLN A 1 86 ? -20.093 -7.425 38.751 1.00 87.12 86 GLN A CA 1
ATOM 668 C C . GLN A 1 86 ? -19.061 -8.383 38.133 1.00 87.12 86 GLN A C 1
ATOM 670 O O . GLN A 1 86 ? -18.451 -8.033 37.131 1.00 87.12 86 GLN A O 1
ATOM 675 N N . ALA A 1 87 ? -18.967 -9.615 38.644 1.00 88.12 87 ALA A N 1
ATOM 676 C CA . ALA A 1 87 ? -18.075 -10.644 38.109 1.00 88.12 87 ALA A CA 1
ATOM 677 C C . ALA A 1 87 ? -18.397 -11.013 36.648 1.00 88.12 87 ALA A C 1
ATOM 679 O O . ALA A 1 87 ? -17.507 -11.013 35.805 1.00 88.12 87 ALA A O 1
ATOM 680 N N . GLU A 1 88 ? -19.671 -11.251 36.304 1.00 86.12 88 GLU A N 1
ATOM 681 C CA . GLU A 1 88 ? -20.053 -11.558 34.914 1.00 86.12 88 GLU A CA 1
ATOM 682 C C . GLU A 1 88 ? -19.760 -10.386 33.961 1.00 86.12 88 GLU A C 1
ATOM 684 O O . GLU A 1 88 ? -19.403 -10.596 32.799 1.00 86.12 88 GLU A O 1
ATOM 689 N N . ALA A 1 89 ? -19.937 -9.145 34.429 1.00 86.06 89 ALA A N 1
ATOM 690 C CA . ALA A 1 89 ? -19.650 -7.950 33.644 1.00 86.06 89 ALA A CA 1
ATOM 691 C C . ALA A 1 89 ? -18.139 -7.752 33.442 1.00 86.06 89 ALA A C 1
ATOM 693 O O . ALA A 1 89 ? -17.713 -7.461 32.323 1.00 86.06 89 ALA A O 1
ATOM 694 N N . GLU A 1 90 ? -17.335 -7.948 34.489 1.00 90.06 90 GLU A N 1
ATOM 695 C CA . GLU A 1 90 ? -15.870 -7.916 34.424 1.00 90.06 90 GLU A CA 1
ATOM 696 C C . GLU A 1 90 ? -15.333 -8.980 33.459 1.00 90.06 90 GLU A C 1
ATOM 698 O O . GLU A 1 90 ? -14.544 -8.644 32.574 1.00 90.06 90 GLU A O 1
ATOM 703 N N . ASP A 1 91 ? -15.831 -10.218 33.531 1.00 88.94 91 ASP A N 1
ATOM 704 C CA . ASP A 1 91 ? -15.444 -11.307 32.624 1.00 88.94 91 ASP A CA 1
ATOM 705 C C . ASP A 1 91 ? -15.796 -10.989 31.163 1.00 88.94 91 ASP A C 1
ATOM 707 O O . ASP A 1 91 ? -14.969 -11.140 30.254 1.00 88.94 91 ASP A O 1
ATOM 711 N N . LEU A 1 92 ? -17.014 -10.494 30.909 1.00 85.81 92 LEU A N 1
ATOM 712 C CA . LEU A 1 92 ? -17.449 -10.107 29.566 1.00 85.81 92 LEU A CA 1
ATOM 713 C C . LEU A 1 92 ? -16.575 -8.982 28.994 1.00 85.81 92 LEU A C 1
ATOM 715 O O . LEU A 1 92 ? -16.156 -9.045 27.832 1.00 85.81 92 LEU A O 1
ATOM 719 N N . ILE A 1 93 ? -16.303 -7.952 29.798 1.00 88.38 93 ILE A N 1
ATOM 720 C CA . ILE A 1 93 ? -15.458 -6.819 29.411 1.00 88.38 93 ILE A CA 1
ATOM 721 C C . ILE A 1 93 ? -14.017 -7.289 29.181 1.00 88.38 93 ILE A C 1
ATOM 723 O O . ILE A 1 93 ? -13.401 -6.888 28.191 1.00 88.38 93 ILE A O 1
ATOM 727 N N . GLY A 1 94 ? -13.492 -8.171 30.032 1.00 88.75 94 GLY A N 1
ATOM 728 C CA . GLY A 1 94 ? -12.168 -8.773 29.887 1.00 88.75 94 GLY A CA 1
ATOM 729 C C . GLY A 1 94 ? -12.027 -9.516 28.559 1.00 88.75 94 GLY A C 1
ATOM 730 O O . GLY A 1 94 ? -11.121 -9.230 27.771 1.00 88.75 94 GLY A O 1
ATOM 731 N N . HIS A 1 95 ? -12.984 -10.389 28.236 1.00 87.50 95 HIS A N 1
ATOM 732 C CA . HIS A 1 95 ? -13.035 -11.072 26.943 1.00 87.50 95 HIS A CA 1
ATOM 733 C C . HIS A 1 95 ? -13.158 -10.103 25.763 1.00 87.50 95 HIS A C 1
ATOM 735 O O . HIS A 1 95 ? -12.515 -10.293 24.724 1.00 87.50 95 HIS A O 1
ATOM 741 N N . PHE A 1 96 ? -13.974 -9.058 25.904 1.00 86.06 96 PHE A N 1
ATOM 742 C CA . PHE A 1 96 ? -14.144 -8.035 24.878 1.00 86.06 96 PHE A CA 1
ATOM 743 C C . PHE A 1 96 ? -12.831 -7.298 24.590 1.00 86.06 96 PHE A C 1
ATOM 745 O O . PHE A 1 96 ? -12.457 -7.149 23.422 1.00 86.06 96 PHE A O 1
ATOM 752 N N . VAL A 1 97 ? -12.108 -6.881 25.630 1.00 87.44 97 VAL A N 1
ATOM 753 C CA . VAL A 1 97 ? -10.829 -6.174 25.497 1.00 87.44 97 VAL A CA 1
ATOM 754 C C . VAL A 1 97 ? -9.756 -7.083 24.908 1.00 87.44 97 VAL A C 1
ATOM 756 O O . VAL A 1 97 ? -9.142 -6.703 23.911 1.00 87.44 97 VAL A O 1
ATOM 759 N N . ALA A 1 98 ? -9.613 -8.312 25.409 1.00 88.56 98 ALA A N 1
ATOM 760 C CA . ALA A 1 98 ? -8.658 -9.279 24.866 1.00 88.56 98 ALA A CA 1
ATOM 761 C C . ALA A 1 98 ? -8.887 -9.528 23.363 1.00 88.56 98 ALA A C 1
ATOM 763 O O . ALA A 1 98 ? -7.953 -9.551 22.557 1.00 88.56 98 ALA A O 1
ATOM 764 N N . LYS A 1 99 ? -10.154 -9.643 22.945 1.00 87.88 99 LYS A N 1
ATOM 765 C CA . LYS A 1 99 ? -10.513 -9.799 21.530 1.00 87.88 99 LYS A CA 1
ATOM 766 C C . LYS A 1 99 ? -10.189 -8.552 20.704 1.00 87.88 99 LYS A C 1
ATOM 768 O O . LYS A 1 99 ? -9.772 -8.675 19.550 1.00 87.88 99 LYS A O 1
ATOM 773 N N . CYS A 1 100 ? -10.378 -7.360 21.268 1.00 85.56 100 CYS A N 1
ATOM 774 C CA . CYS A 1 100 ? -10.020 -6.104 20.613 1.00 85.56 100 CYS A CA 1
ATOM 775 C C . CYS A 1 100 ? -8.509 -6.002 20.370 1.00 85.56 100 CYS A C 1
ATOM 777 O O . CYS A 1 100 ? -8.097 -5.678 19.254 1.00 85.56 100 CYS A O 1
ATOM 779 N N . GLU A 1 101 ? -7.693 -6.331 21.371 1.00 86.94 101 GLU A N 1
ATOM 780 C CA . GLU A 1 101 ? -6.231 -6.329 21.265 1.00 86.94 101 GLU A CA 1
ATOM 781 C C . GLU A 1 101 ? -5.732 -7.361 20.251 1.00 86.94 101 GLU A C 1
ATOM 783 O O . GLU A 1 101 ? -4.966 -7.020 19.348 1.00 86.94 101 GLU A O 1
ATOM 788 N N . ALA A 1 102 ? -6.252 -8.591 20.299 1.00 89.38 102 ALA A N 1
ATOM 789 C CA . ALA A 1 102 ? -5.917 -9.630 19.327 1.00 89.38 102 ALA A CA 1
ATOM 790 C C . ALA A 1 102 ? -6.246 -9.204 17.882 1.00 89.38 102 ALA A C 1
ATOM 792 O O . ALA A 1 102 ? -5.455 -9.412 16.956 1.00 89.38 102 ALA A O 1
ATOM 793 N N . ASN A 1 103 ? -7.397 -8.557 17.671 1.00 87.69 103 ASN A N 1
ATOM 794 C CA . ASN A 1 103 ? -7.779 -8.035 16.360 1.00 87.69 103 ASN A CA 1
ATOM 795 C C . ASN A 1 103 ? -6.899 -6.864 15.908 1.00 87.69 103 ASN A C 1
ATOM 797 O O . ASN A 1 103 ? -6.608 -6.761 14.713 1.00 87.69 103 ASN A O 1
ATOM 801 N N . LYS A 1 104 ? -6.481 -5.988 16.829 1.00 88.06 104 LYS A N 1
ATOM 802 C CA . LYS A 1 104 ? -5.548 -4.892 16.540 1.00 88.06 104 LYS A CA 1
ATOM 803 C C . LYS A 1 104 ? -4.207 -5.447 16.056 1.00 88.06 104 LYS A C 1
ATOM 805 O O . LYS A 1 104 ? -3.805 -5.127 14.939 1.00 88.06 104 LYS A O 1
ATOM 810 N N . LEU A 1 105 ? -3.610 -6.373 16.809 1.00 90.56 105 LEU A N 1
ATOM 811 C CA . LEU A 1 105 ? -2.356 -7.041 16.441 1.00 90.56 105 LEU A CA 1
ATOM 812 C C . LEU A 1 105 ? -2.462 -7.752 15.086 1.00 90.56 105 LEU A C 1
ATOM 814 O O . LEU A 1 105 ? -1.581 -7.641 14.235 1.00 90.56 105 LEU A O 1
ATOM 818 N N . ARG A 1 106 ? -3.583 -8.440 14.828 1.00 91.12 106 ARG A N 1
ATOM 819 C CA . ARG A 1 106 ? -3.822 -9.099 13.536 1.00 91.12 106 ARG A CA 1
ATOM 820 C C . ARG A 1 106 ? -3.874 -8.104 12.374 1.00 91.12 106 ARG A C 1
ATOM 822 O O . ARG A 1 106 ? -3.380 -8.418 11.292 1.00 91.12 106 ARG A O 1
ATOM 829 N N . ARG A 1 107 ? -4.486 -6.931 12.562 1.00 90.38 107 ARG A N 1
ATOM 830 C CA . ARG A 1 107 ? -4.548 -5.880 11.531 1.00 90.38 107 ARG A CA 1
ATOM 831 C C . ARG A 1 107 ? -3.176 -5.278 11.263 1.00 90.38 107 ARG A C 1
ATOM 833 O O . ARG A 1 107 ? -2.824 -5.136 10.098 1.00 90.38 107 ARG A O 1
ATOM 840 N N . GLU A 1 108 ? -2.409 -4.993 12.307 1.00 92.81 108 GLU A N 1
ATOM 841 C CA . GLU A 1 108 ? -1.036 -4.489 12.191 1.00 92.81 108 GLU A CA 1
ATOM 842 C C . GLU A 1 108 ? -0.144 -5.494 11.450 1.00 92.81 108 GLU A C 1
ATOM 844 O O . GLU A 1 108 ? 0.505 -5.137 10.470 1.00 92.81 108 GLU A O 1
ATOM 849 N N . ALA A 1 109 ? -0.211 -6.780 11.806 1.00 94.44 109 ALA A N 1
ATOM 850 C CA . ALA A 1 109 ? 0.528 -7.832 11.109 1.00 94.44 109 ALA A CA 1
ATOM 851 C C . ALA A 1 109 ? 0.118 -7.971 9.630 1.00 94.44 109 ALA A C 1
ATOM 853 O O . ALA A 1 109 ? 0.956 -8.211 8.759 1.00 94.44 109 ALA A O 1
ATOM 854 N N . LEU A 1 110 ? -1.175 -7.832 9.315 1.00 95.44 110 LEU A N 1
ATOM 855 C CA . LEU A 1 110 ? -1.650 -7.832 7.927 1.00 95.44 110 LEU A CA 1
ATOM 856 C C . LEU A 1 110 ? -1.164 -6.604 7.153 1.00 95.44 110 LEU A C 1
ATOM 858 O O . LEU A 1 110 ? -0.820 -6.740 5.979 1.00 95.44 110 LEU A O 1
ATOM 862 N N . GLN A 1 111 ? -1.129 -5.437 7.792 1.00 94.88 111 GLN A N 1
ATOM 863 C CA . GLN A 1 111 ? -0.648 -4.201 7.189 1.00 94.88 111 GLN A CA 1
ATOM 864 C C . GLN A 1 111 ? 0.850 -4.294 6.869 1.00 94.88 111 GLN A C 1
ATOM 866 O O . GLN A 1 111 ? 1.232 -4.111 5.717 1.00 94.88 111 GLN A O 1
ATOM 871 N N . GLN A 1 112 ? 1.664 -4.747 7.825 1.00 95.50 112 GLN A N 1
ATOM 872 C CA . GLN A 1 112 ? 3.097 -4.992 7.621 1.00 95.50 112 GLN A CA 1
ATOM 873 C C . GLN A 1 112 ? 3.363 -5.990 6.484 1.00 95.50 112 GLN A C 1
ATOM 875 O O . GLN A 1 112 ? 4.266 -5.805 5.669 1.00 95.50 112 GLN A O 1
ATOM 880 N N . ARG A 1 113 ? 2.557 -7.058 6.377 1.00 95.50 113 ARG A N 1
ATOM 881 C CA . ARG A 1 113 ? 2.672 -8.026 5.271 1.00 95.50 113 ARG A CA 1
ATOM 882 C C . ARG A 1 113 ? 2.369 -7.405 3.910 1.00 95.50 113 ARG A C 1
ATOM 884 O O . ARG A 1 113 ? 3.010 -7.786 2.931 1.00 95.50 113 ARG A O 1
ATOM 891 N N . LYS A 1 114 ? 1.386 -6.503 3.831 1.00 96.19 114 LYS A N 1
ATOM 892 C CA . LYS A 1 114 ? 1.056 -5.790 2.590 1.00 96.19 114 LYS A CA 1
ATOM 893 C C . LYS A 1 114 ? 2.190 -4.859 2.182 1.00 96.19 114 LYS A C 1
ATOM 895 O O . LYS A 1 114 ? 2.642 -4.955 1.047 1.00 96.19 114 LYS A O 1
ATOM 900 N N . GLU A 1 115 ? 2.692 -4.060 3.116 1.00 96.69 115 GLU A N 1
ATOM 901 C CA . GLU A 1 115 ? 3.813 -3.139 2.890 1.00 96.69 115 GLU A CA 1
ATOM 902 C C . GLU A 1 115 ? 5.056 -3.895 2.401 1.00 96.69 115 GLU A C 1
ATOM 904 O O . GLU A 1 115 ? 5.583 -3.599 1.330 1.00 96.69 115 GLU A O 1
ATOM 909 N N . ALA A 1 116 ? 5.439 -4.983 3.077 1.00 96.56 116 ALA A N 1
ATOM 910 C CA . ALA A 1 116 ? 6.568 -5.815 2.657 1.00 96.56 116 ALA A CA 1
ATOM 911 C C . ALA A 1 116 ? 6.381 -6.435 1.255 1.00 96.56 116 ALA A C 1
ATOM 913 O O . ALA A 1 116 ? 7.345 -6.645 0.509 1.00 96.56 116 ALA A O 1
ATOM 914 N N . LEU A 1 117 ? 5.145 -6.773 0.875 1.00 97.25 117 LEU A N 1
ATOM 915 C CA . LEU A 1 117 ? 4.843 -7.302 -0.455 1.00 97.25 117 LEU A CA 1
ATOM 916 C C . LEU A 1 117 ? 4.925 -6.206 -1.525 1.00 97.25 117 LEU A C 1
ATOM 918 O O . LEU A 1 117 ? 5.472 -6.449 -2.604 1.00 97.25 117 LEU A O 1
ATOM 922 N N . GLU A 1 118 ? 4.425 -5.009 -1.230 1.00 97.12 118 GLU A N 1
ATOM 923 C CA . GLU A 1 118 ? 4.516 -3.845 -2.110 1.00 97.12 118 GLU A CA 1
ATOM 924 C C . GLU A 1 118 ? 5.971 -3.435 -2.350 1.00 97.12 118 GLU A C 1
ATOM 926 O O . GLU A 1 118 ? 6.373 -3.291 -3.508 1.00 97.12 118 GLU A O 1
ATOM 931 N N . GLU A 1 119 ? 6.792 -3.371 -1.302 1.00 96.81 119 GLU A N 1
ATOM 932 C CA . GLU A 1 119 ? 8.232 -3.111 -1.407 1.00 96.81 119 GLU A CA 1
ATOM 933 C C . GLU A 1 119 ? 8.927 -4.134 -2.315 1.00 96.81 119 GLU A C 1
ATOM 935 O O . GLU A 1 119 ? 9.659 -3.771 -3.241 1.00 96.81 119 GLU A O 1
ATOM 940 N N . ARG A 1 120 ? 8.644 -5.432 -2.134 1.00 96.69 120 ARG A N 1
ATOM 941 C CA . ARG A 1 120 ? 9.193 -6.495 -2.997 1.00 96.69 120 ARG A CA 1
ATOM 942 C C . ARG A 1 120 ? 8.778 -6.328 -4.458 1.00 96.69 120 ARG A C 1
ATOM 944 O O . ARG A 1 120 ? 9.584 -6.566 -5.364 1.00 96.69 120 ARG A O 1
ATOM 951 N N . LEU A 1 121 ? 7.530 -5.943 -4.721 1.00 97.31 121 LEU A N 1
ATOM 952 C CA . LEU A 1 121 ? 7.055 -5.690 -6.083 1.00 97.31 121 LEU A CA 1
ATOM 953 C C . LEU A 1 121 ? 7.738 -4.467 -6.702 1.00 97.31 121 LEU A C 1
ATOM 955 O O . LEU A 1 121 ? 8.139 -4.525 -7.869 1.00 97.31 121 LEU A O 1
ATOM 959 N N . GLN A 1 122 ? 7.915 -3.390 -5.937 1.00 96.69 122 GLN A N 1
ATOM 960 C CA . GLN A 1 122 ? 8.629 -2.193 -6.382 1.00 96.69 122 GLN A CA 1
ATOM 961 C C . GLN A 1 122 ? 10.094 -2.505 -6.707 1.00 96.69 122 GLN A C 1
ATOM 963 O O . GLN A 1 122 ? 10.561 -2.162 -7.796 1.00 96.69 122 GLN A O 1
ATOM 968 N N . GLN A 1 123 ? 10.789 -3.260 -5.851 1.00 96.00 123 GLN A N 1
ATOM 969 C CA . GLN A 1 123 ? 12.163 -3.710 -6.102 1.00 96.00 123 GLN A CA 1
ATOM 970 C C . GLN A 1 123 ? 12.273 -4.521 -7.400 1.00 96.00 123 GLN A C 1
ATOM 972 O O . GLN A 1 123 ? 13.150 -4.268 -8.229 1.00 96.00 123 GLN A O 1
ATOM 977 N N . ARG A 1 124 ? 11.349 -5.462 -7.639 1.00 95.81 124 ARG A N 1
ATOM 978 C CA . ARG A 1 124 ? 11.319 -6.244 -8.889 1.00 95.81 124 ARG A CA 1
ATOM 979 C C . ARG A 1 124 ? 11.098 -5.365 -10.120 1.00 95.81 124 ARG A C 1
ATOM 981 O O . ARG A 1 124 ? 11.742 -5.583 -11.149 1.00 95.81 124 ARG A O 1
ATOM 988 N N . ARG A 1 125 ? 10.206 -4.372 -10.034 1.00 96.31 125 ARG A N 1
ATOM 989 C CA . ARG A 1 125 ? 9.964 -3.411 -11.123 1.00 96.31 125 ARG A CA 1
ATOM 990 C C . ARG A 1 125 ? 11.216 -2.584 -11.411 1.00 96.31 125 ARG A C 1
ATOM 992 O O . ARG A 1 125 ? 11.630 -2.526 -12.568 1.00 96.31 125 ARG A O 1
ATOM 999 N N . ALA A 1 126 ? 11.865 -2.045 -10.380 1.00 95.94 126 ALA A N 1
ATOM 1000 C CA . ALA A 1 126 ? 13.107 -1.286 -10.513 1.00 95.94 126 ALA A CA 1
ATOM 1001 C C . ALA A 1 126 ? 14.222 -2.123 -11.165 1.00 95.94 126 ALA A C 1
ATOM 1003 O O . ALA A 1 126 ? 14.839 -1.696 -12.142 1.00 95.94 126 ALA A O 1
ATOM 1004 N N . GLN A 1 127 ? 14.416 -3.369 -10.720 1.00 96.81 127 GLN A N 1
ATOM 1005 C CA . GLN A 1 127 ? 15.391 -4.281 -11.327 1.00 96.81 127 GLN A CA 1
ATOM 1006 C C . GLN A 1 127 ? 15.093 -4.564 -12.806 1.00 96.81 127 GLN A C 1
ATOM 1008 O O . GLN A 1 127 ? 16.014 -4.636 -13.623 1.00 96.81 127 GLN A O 1
ATOM 1013 N N . LYS A 1 128 ? 13.816 -4.715 -13.180 1.00 97.19 128 LYS A N 1
ATOM 1014 C CA . LYS A 1 128 ? 13.417 -4.919 -14.580 1.00 97.19 128 LYS A CA 1
ATOM 1015 C C . LYS A 1 128 ? 13.738 -3.695 -15.438 1.00 97.19 128 LYS A C 1
ATOM 1017 O O . LYS A 1 128 ? 14.258 -3.864 -16.540 1.00 97.19 128 LYS A O 1
ATOM 1022 N N . VAL A 1 129 ? 13.476 -2.489 -14.933 1.00 97.69 129 VAL A N 1
ATOM 1023 C CA . VAL A 1 129 ? 13.818 -1.231 -15.616 1.00 97.69 129 VAL A CA 1
ATOM 1024 C C . VAL A 1 129 ? 15.326 -1.139 -15.842 1.00 97.69 129 VAL A C 1
ATOM 1026 O O . VAL A 1 129 ? 15.747 -0.968 -16.983 1.00 97.69 129 VAL A O 1
ATOM 1029 N N . LEU A 1 130 ? 16.141 -1.375 -14.807 1.00 97.31 130 LEU A N 1
ATOM 1030 C CA . LEU A 1 130 ? 17.605 -1.364 -14.924 1.00 97.31 130 LEU A CA 1
ATOM 1031 C C . LEU A 1 130 ? 18.118 -2.387 -15.948 1.00 97.31 130 LEU A C 1
ATOM 1033 O O . LEU A 1 130 ? 18.977 -2.080 -16.773 1.00 97.31 130 LEU A O 1
ATOM 1037 N N . ARG A 1 131 ? 17.573 -3.610 -15.944 1.00 97.44 131 ARG A N 1
ATOM 1038 C CA . ARG A 1 131 ? 17.931 -4.639 -16.935 1.00 97.44 131 ARG A CA 1
ATOM 1039 C C . ARG A 1 131 ? 17.566 -4.217 -18.357 1.00 97.44 131 ARG A C 1
ATOM 1041 O O . ARG A 1 131 ? 18.336 -4.474 -19.280 1.00 97.44 131 ARG A O 1
ATOM 1048 N N . ASN A 1 132 ? 16.404 -3.599 -18.543 1.00 97.62 132 ASN A N 1
ATOM 1049 C CA . ASN A 1 132 ? 15.962 -3.127 -19.851 1.00 97.62 132 ASN A CA 1
ATOM 1050 C C . ASN A 1 132 ? 16.816 -1.958 -20.355 1.00 97.62 132 ASN A C 1
ATOM 1052 O O . ASN A 1 132 ? 17.199 -1.976 -21.523 1.00 97.62 132 ASN A O 1
ATOM 1056 N N . ALA A 1 133 ? 17.174 -1.013 -19.482 1.00 97.38 133 ALA A N 1
ATOM 1057 C CA . ALA A 1 133 ? 18.075 0.092 -19.806 1.00 97.38 133 ALA A CA 1
ATOM 1058 C C . ALA A 1 133 ? 19.431 -0.426 -20.311 1.00 97.38 133 ALA A C 1
ATOM 1060 O O . ALA A 1 133 ? 19.825 -0.118 -21.432 1.00 97.38 133 ALA A O 1
ATOM 1061 N N . ARG A 1 134 ? 20.062 -1.354 -19.577 1.00 97.81 134 ARG A N 1
ATOM 1062 C CA . ARG A 1 134 ? 21.331 -1.985 -19.995 1.00 97.81 134 ARG A CA 1
ATOM 1063 C C . ARG A 1 134 ? 21.232 -2.688 -21.352 1.00 97.81 134 ARG A C 1
ATOM 1065 O O . 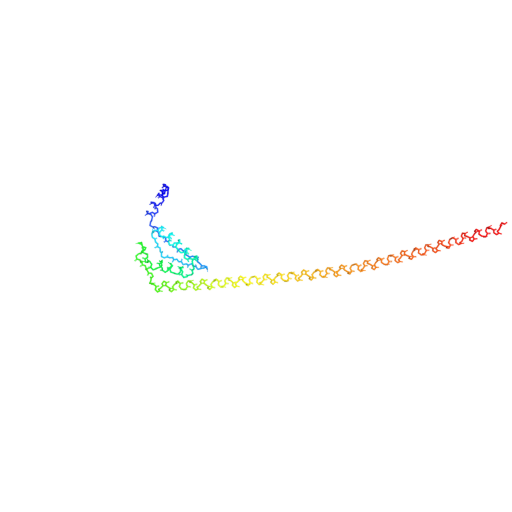ARG A 1 134 ? 22.146 -2.622 -22.173 1.00 97.81 134 ARG A O 1
ATOM 1072 N N . LYS A 1 135 ? 20.117 -3.382 -21.618 1.00 97.88 135 LYS A N 1
ATOM 1073 C CA . LYS A 1 135 ? 19.881 -4.024 -22.924 1.00 97.88 135 LYS A CA 1
ATOM 1074 C C . LYS A 1 135 ? 19.767 -2.994 -24.048 1.00 97.88 135 LYS A C 1
ATOM 1076 O O . LYS A 1 135 ? 20.254 -3.254 -25.148 1.00 97.88 135 LYS A O 1
ATOM 1081 N N . LEU A 1 136 ? 19.111 -1.865 -23.788 1.00 98.00 136 LEU A N 1
ATOM 1082 C CA . LEU A 1 136 ? 18.960 -0.778 -24.748 1.00 98.00 136 LEU A CA 1
ATOM 1083 C C . LEU A 1 136 ? 20.314 -0.126 -25.057 1.00 98.00 136 LEU A C 1
ATOM 1085 O O . LEU A 1 136 ? 20.661 -0.006 -26.228 1.00 98.00 136 LEU A O 1
ATOM 1089 N N . GLU A 1 137 ? 21.103 0.196 -24.031 1.00 97.75 137 GLU A N 1
ATOM 1090 C CA . GLU A 1 137 ? 22.459 0.746 -24.170 1.00 97.75 137 GLU A CA 1
ATOM 1091 C C . GLU A 1 137 ? 23.351 -0.172 -25.011 1.00 97.75 137 GLU A C 1
ATOM 1093 O O . GLU A 1 137 ? 23.966 0.265 -25.982 1.00 97.75 137 GLU A O 1
ATOM 1098 N N . CYS A 1 138 ? 23.350 -1.479 -24.726 1.00 98.00 138 CYS A N 1
ATOM 1099 C CA . CYS A 1 138 ? 24.123 -2.446 -25.507 1.00 98.00 138 CYS A CA 1
ATOM 1100 C C . CYS A 1 138 ? 23.683 -2.488 -26.984 1.00 98.00 138 CYS A C 1
ATOM 1102 O O . CYS A 1 138 ? 24.515 -2.582 -27.890 1.00 98.00 138 CYS A O 1
ATOM 1104 N N . ARG A 1 139 ? 22.374 -2.391 -27.260 1.00 97.75 139 ARG A N 1
ATOM 1105 C CA . ARG A 1 139 ? 21.859 -2.305 -28.638 1.00 97.75 139 ARG A CA 1
ATOM 1106 C C . ARG A 1 139 ? 22.306 -1.018 -29.330 1.00 97.75 139 ARG A C 1
ATOM 1108 O O . ARG A 1 139 ? 22.715 -1.085 -30.488 1.00 97.75 139 ARG A O 1
ATOM 1115 N N . GLN A 1 140 ? 22.256 0.116 -28.633 1.00 97.94 140 GLN A N 1
ATOM 1116 C CA . GLN A 1 140 ? 22.705 1.405 -29.160 1.00 97.94 140 GLN A CA 1
ATOM 1117 C C . GLN A 1 140 ? 24.198 1.382 -29.495 1.00 97.94 140 GLN A C 1
ATOM 1119 O O . GLN A 1 140 ? 24.565 1.733 -30.613 1.00 97.94 140 GLN A O 1
ATOM 1124 N N . GLN A 1 141 ? 25.042 0.872 -28.596 1.00 97.94 141 GLN A N 1
ATOM 1125 C CA . GLN A 1 141 ? 26.483 0.738 -28.834 1.00 97.94 141 GLN A CA 1
ATOM 1126 C C . GLN A 1 141 ? 26.783 -0.130 -30.062 1.00 97.94 141 GLN A C 1
ATOM 1128 O O . GLN A 1 141 ? 27.564 0.257 -30.930 1.00 97.94 141 GLN A O 1
ATOM 1133 N N . ARG A 1 142 ? 26.113 -1.283 -30.197 1.00 97.81 142 ARG A N 1
ATOM 1134 C CA . ARG A 1 142 ? 26.268 -2.152 -31.379 1.00 97.81 142 ARG A CA 1
ATOM 1135 C C . ARG A 1 142 ? 25.859 -1.448 -32.671 1.00 97.81 142 ARG A C 1
ATOM 1137 O O . ARG A 1 142 ? 26.501 -1.637 -33.703 1.00 97.81 142 ARG A O 1
ATOM 1144 N N . LEU A 1 143 ? 24.785 -0.662 -32.636 1.00 97.94 143 LEU A N 1
ATOM 1145 C CA . LEU A 1 143 ? 24.331 0.102 -33.793 1.00 97.94 143 LEU A CA 1
ATOM 1146 C C . LEU A 1 143 ? 25.337 1.199 -34.160 1.00 97.94 143 LEU A C 1
ATOM 1148 O O . LEU A 1 143 ? 25.703 1.303 -35.327 1.00 97.94 143 LEU A O 1
ATOM 1152 N N . GLN A 1 144 ? 25.846 1.944 -33.177 1.00 97.81 144 GLN A N 1
ATOM 1153 C CA . GLN A 1 144 ? 26.891 2.951 -33.383 1.00 97.81 144 GLN A CA 1
ATOM 1154 C C . GLN A 1 144 ? 28.152 2.339 -34.002 1.00 97.81 144 GLN A C 1
ATOM 1156 O O . GLN A 1 144 ? 28.630 2.842 -35.014 1.00 97.81 144 GLN A O 1
ATOM 1161 N N . GLN A 1 145 ? 28.631 1.206 -33.480 1.00 98.12 145 GLN A N 1
ATOM 1162 C CA . GLN A 1 145 ? 29.780 0.493 -34.050 1.00 98.12 145 GLN A CA 1
ATOM 1163 C C . GLN A 1 145 ? 29.535 0.078 -35.507 1.00 98.12 145 GLN A C 1
ATOM 1165 O O . GLN A 1 145 ? 30.396 0.273 -36.364 1.00 98.12 145 GLN A O 1
ATOM 1170 N N . ARG A 1 146 ? 28.346 -0.452 -35.826 1.00 98.25 146 ARG A N 1
ATOM 1171 C CA . ARG A 1 146 ? 27.982 -0.818 -37.208 1.00 98.25 146 ARG A CA 1
ATOM 1172 C C . ARG A 1 146 ? 27.944 0.394 -38.135 1.00 98.25 146 ARG A C 1
ATOM 1174 O O . ARG A 1 146 ? 28.431 0.310 -39.262 1.00 98.25 146 ARG A O 1
ATOM 1181 N N . LEU A 1 147 ? 27.372 1.507 -37.677 1.00 98.12 147 LEU A N 1
ATOM 1182 C CA . LEU A 1 147 ? 27.339 2.754 -38.439 1.00 98.12 147 LEU A CA 1
ATOM 1183 C C . LEU A 1 147 ? 28.750 3.297 -38.665 1.00 98.12 147 LEU A C 1
ATOM 1185 O O . LEU A 1 147 ? 29.074 3.657 -39.793 1.00 98.12 147 LEU A O 1
ATOM 1189 N N . GLN A 1 148 ? 29.610 3.265 -37.647 1.00 98.12 148 GLN A N 1
ATOM 1190 C CA . GLN A 1 148 ? 31.006 3.685 -37.750 1.00 98.12 148 GLN A CA 1
ATOM 1191 C C . GLN A 1 148 ? 31.781 2.828 -38.759 1.00 98.12 148 GLN A C 1
ATOM 1193 O O . GLN A 1 148 ? 32.445 3.367 -39.641 1.00 98.12 148 GLN A O 1
ATOM 1198 N N . GLN A 1 149 ? 31.641 1.500 -38.700 1.00 97.88 149 GLN A N 1
ATOM 1199 C CA . GLN A 1 149 ? 32.255 0.593 -39.675 1.00 97.88 149 GLN A CA 1
ATOM 1200 C C . GLN A 1 149 ? 31.749 0.857 -41.099 1.00 97.88 149 GLN A C 1
ATOM 1202 O O . GLN A 1 149 ? 32.528 0.863 -42.054 1.00 97.88 149 GLN A O 1
ATOM 1207 N N . ARG A 1 150 ? 30.441 1.086 -41.271 1.00 98.06 150 ARG A N 1
ATOM 1208 C CA . ARG A 1 150 ? 29.862 1.421 -42.580 1.00 98.06 150 ARG A CA 1
ATOM 1209 C C . ARG A 1 150 ? 30.399 2.754 -43.096 1.00 98.06 150 ARG A C 1
ATOM 1211 O O . ARG A 1 150 ? 30.775 2.827 -44.262 1.00 98.06 150 ARG A O 1
ATOM 1218 N N . TRP A 1 151 ? 30.471 3.767 -42.237 1.00 97.31 151 TRP A N 1
ATOM 1219 C CA . TRP A 1 151 ? 31.028 5.076 -42.561 1.00 97.31 151 TRP A CA 1
ATOM 1220 C C . TRP A 1 151 ? 32.487 4.968 -43.010 1.00 97.31 151 TRP A C 1
ATOM 1222 O O . TRP A 1 151 ? 32.820 5.435 -44.094 1.00 97.31 151 TRP A O 1
ATOM 1232 N N . GLN A 1 152 ? 33.329 4.245 -42.267 1.00 98.12 152 GLN A N 1
ATOM 1233 C CA . GLN A 1 152 ? 34.725 3.990 -42.646 1.00 98.12 152 GLN A CA 1
ATOM 1234 C C . GLN A 1 152 ? 34.847 3.336 -44.028 1.00 98.12 152 GLN A C 1
ATOM 1236 O O . GLN A 1 152 ? 35.703 3.718 -44.823 1.00 98.12 152 GLN A O 1
ATOM 1241 N N . ARG A 1 153 ? 33.967 2.380 -44.358 1.00 97.88 153 ARG A N 1
ATOM 1242 C CA . ARG A 1 153 ? 33.947 1.759 -45.694 1.00 97.88 153 ARG A CA 1
ATOM 1243 C C . ARG A 1 153 ? 33.584 2.757 -46.792 1.00 97.88 153 ARG A C 1
ATOM 1245 O O . ARG A 1 153 ? 34.177 2.693 -47.865 1.00 97.88 153 ARG A O 1
ATOM 1252 N N . VAL A 1 154 ? 32.617 3.643 -46.545 1.00 98.25 154 VAL A N 1
ATOM 1253 C CA . VAL A 1 154 ? 32.211 4.690 -47.499 1.00 98.25 154 VAL A CA 1
ATOM 1254 C C . VAL A 1 154 ? 33.344 5.691 -47.699 1.00 98.25 154 VAL A C 1
ATOM 1256 O O . VAL A 1 154 ? 33.747 5.910 -48.838 1.00 98.25 154 VAL A O 1
ATOM 1259 N N . VAL A 1 155 ? 33.923 6.206 -46.613 1.00 98.12 155 VAL A N 1
ATOM 1260 C CA . VAL A 1 155 ? 35.076 7.119 -46.656 1.00 98.12 155 VAL A CA 1
ATOM 1261 C C . VAL A 1 155 ? 36.242 6.482 -47.410 1.00 98.12 155 VAL A C 1
ATOM 1263 O O . VAL A 1 155 ? 36.779 7.089 -48.328 1.00 98.12 155 VAL A O 1
ATOM 1266 N N . GLY A 1 156 ? 36.583 5.225 -47.112 1.00 98.00 156 GLY A N 1
ATOM 1267 C CA . GLY A 1 156 ? 37.657 4.520 -47.813 1.00 98.00 156 GLY A CA 1
ATOM 1268 C C . GLY A 1 156 ? 37.375 4.289 -49.304 1.00 98.00 156 GLY A C 1
ATOM 1269 O O . GLY A 1 156 ? 38.303 4.263 -50.107 1.00 98.00 156 GLY A O 1
ATOM 1270 N N . ARG A 1 157 ? 36.107 4.126 -49.714 1.00 97.81 157 ARG A N 1
ATOM 1271 C CA . ARG A 1 157 ? 35.733 4.083 -51.141 1.00 97.81 157 ARG A CA 1
ATOM 1272 C C . ARG A 1 157 ? 35.884 5.454 -51.798 1.00 97.81 157 ARG A C 1
ATOM 1274 O O . ARG A 1 157 ? 36.478 5.514 -52.866 1.00 97.81 157 ARG A O 1
ATOM 1281 N N . ALA A 1 158 ? 35.410 6.516 -51.149 1.00 97.31 158 ALA A N 1
ATOM 1282 C CA . ALA A 1 158 ? 35.532 7.883 -51.650 1.00 97.31 158 ALA A CA 1
ATOM 1283 C C . ALA A 1 158 ? 37.002 8.306 -51.802 1.00 97.31 158 ALA A C 1
ATOM 1285 O O . ALA A 1 158 ? 37.385 8.820 -52.843 1.00 97.31 158 ALA A O 1
ATOM 1286 N N . GLN A 1 159 ? 37.853 7.998 -50.817 1.00 97.38 159 GLN A N 1
ATOM 1287 C CA . GLN A 1 159 ? 39.294 8.260 -50.893 1.00 97.38 159 GLN A CA 1
ATOM 1288 C C . GLN A 1 159 ? 39.957 7.522 -52.060 1.00 97.38 159 GLN A C 1
ATOM 1290 O O . GLN A 1 159 ? 40.767 8.101 -52.774 1.00 97.38 159 GLN A O 1
ATOM 1295 N N . ARG A 1 160 ? 39.607 6.248 -52.284 1.00 97.06 160 ARG A N 1
ATOM 1296 C CA . ARG A 1 160 ? 40.134 5.492 -53.430 1.00 97.06 160 ARG A CA 1
ATOM 1297 C C . ARG A 1 160 ? 39.682 6.071 -54.770 1.00 97.06 160 ARG A C 1
ATOM 1299 O O . ARG A 1 160 ? 40.501 6.115 -55.679 1.00 97.06 160 ARG A O 1
ATOM 1306 N N . ALA A 1 161 ? 38.426 6.504 -54.879 1.00 96.88 161 ALA A N 1
ATOM 1307 C CA . ALA A 1 161 ? 37.916 7.166 -56.078 1.00 96.88 161 ALA A CA 1
ATOM 1308 C C . ALA A 1 161 ? 38.666 8.481 -56.341 1.00 96.88 161 ALA A C 1
ATOM 1310 O O . ALA A 1 161 ? 39.208 8.655 -57.425 1.00 96.88 161 ALA A O 1
ATOM 1311 N N . LEU A 1 162 ? 38.827 9.324 -55.315 1.00 97.38 162 LEU A N 1
ATOM 1312 C CA . LEU A 1 162 ? 39.586 10.574 -55.410 1.00 97.38 162 LEU A CA 1
ATOM 1313 C C . LEU A 1 162 ? 41.038 10.338 -55.859 1.00 97.38 162 LEU A C 1
ATOM 1315 O O . LEU A 1 162 ? 41.548 11.040 -56.723 1.00 97.38 162 LEU A O 1
ATOM 1319 N N . LEU A 1 163 ? 41.707 9.320 -55.309 1.00 97.25 163 LEU A N 1
ATOM 1320 C CA . LEU A 1 163 ? 43.070 8.963 -55.718 1.00 97.25 163 LEU A CA 1
ATOM 1321 C C . LEU A 1 163 ? 43.143 8.449 -57.163 1.00 97.25 163 LEU A C 1
ATOM 1323 O O . LEU A 1 163 ? 44.178 8.599 -57.806 1.00 97.25 163 LEU A O 1
ATOM 1327 N N . GLN A 1 164 ? 42.091 7.800 -57.668 1.00 97.25 164 GLN A N 1
ATOM 1328 C CA . GLN A 1 164 ? 42.025 7.389 -59.071 1.00 97.25 164 GLN A CA 1
ATOM 1329 C C . GLN A 1 164 ? 41.823 8.593 -59.990 1.00 97.25 164 GLN A C 1
ATOM 1331 O O . GLN A 1 164 ? 42.555 8.706 -60.969 1.00 97.25 164 GLN A O 1
ATOM 1336 N N . GLU A 1 165 ? 40.910 9.503 -59.648 1.00 96.00 165 GLU A N 1
ATOM 1337 C CA . GLU A 1 165 ? 40.694 10.755 -60.386 1.00 96.00 165 GLU A CA 1
ATOM 1338 C C . GLU A 1 165 ? 41.990 11.571 -60.471 1.00 96.00 165 GLU A C 1
ATOM 1340 O O . GLU A 1 165 ? 42.457 11.862 -61.567 1.00 96.00 165 GLU A O 1
ATOM 1345 N N . GLN A 1 166 ? 42.675 11.789 -59.343 1.00 95.94 166 GLN A N 1
ATOM 1346 C CA . GLN A 1 166 ? 43.962 12.499 -59.314 1.00 95.94 166 GLN A CA 1
ATOM 1347 C C . GLN A 1 166 ? 45.037 11.853 -60.204 1.00 95.94 166 GLN A C 1
ATOM 1349 O O . GLN A 1 166 ? 45.844 12.554 -60.813 1.00 95.94 166 GLN A O 1
ATOM 1354 N N . LYS A 1 167 ? 45.072 10.515 -60.295 1.00 95.62 167 LYS A N 1
ATOM 1355 C CA . LYS A 1 167 ? 46.009 9.800 -61.179 1.00 95.62 167 LYS A CA 1
ATOM 1356 C C . LYS A 1 167 ? 45.667 9.988 -62.654 1.00 95.62 167 LYS A C 1
ATOM 1358 O O . LYS A 1 167 ? 46.581 10.141 -63.462 1.00 95.62 167 LYS A O 1
ATOM 1363 N N . LEU A 1 168 ? 44.381 9.950 -63.001 1.00 94.81 168 LEU A N 1
ATOM 1364 C CA . LEU A 1 168 ? 43.916 10.180 -64.369 1.00 94.81 168 LEU A CA 1
ATOM 1365 C C . LEU A 1 168 ? 44.186 11.623 -64.801 1.00 94.81 168 LEU A C 1
ATOM 1367 O O . LEU A 1 168 ? 44.691 11.837 -65.903 1.00 94.81 168 LEU A O 1
ATOM 1371 N N . ASP A 1 169 ? 43.949 12.591 -63.917 1.00 95.19 169 ASP A N 1
ATOM 1372 C CA . ASP A 1 169 ? 44.247 14.003 -64.161 1.00 95.19 169 ASP A CA 1
ATOM 1373 C C . ASP A 1 169 ? 45.748 14.228 -64.352 1.00 95.19 169 ASP A C 1
ATOM 1375 O O . ASP A 1 169 ? 46.157 14.860 -65.323 1.00 95.19 169 ASP A O 1
ATOM 1379 N N . ALA A 1 170 ? 46.589 13.655 -63.483 1.00 93.56 170 ALA A N 1
ATOM 1380 C CA . ALA A 1 170 ? 48.042 13.743 -63.617 1.00 93.56 170 ALA A CA 1
ATOM 1381 C C . ALA A 1 170 ? 48.539 13.114 -64.930 1.00 93.56 170 ALA A C 1
ATOM 1383 O O . ALA A 1 170 ? 49.394 13.686 -65.605 1.00 93.56 170 ALA A O 1
ATOM 1384 N N . SER A 1 171 ? 47.985 11.963 -65.327 1.00 91.94 171 SER A N 1
ATOM 1385 C CA . SER A 1 171 ? 48.319 11.326 -66.606 1.00 91.94 171 SER A CA 1
ATOM 1386 C C . SER A 1 171 ? 47.877 12.178 -67.799 1.00 91.94 171 SER A C 1
ATOM 1388 O O . SER A 1 171 ? 48.651 12.354 -68.739 1.00 91.94 171 SER A O 1
ATOM 1390 N N . SER A 1 172 ? 46.683 12.770 -67.732 1.00 92.50 172 SER A N 1
ATOM 1391 C CA . SER A 1 172 ? 46.162 13.682 -68.758 1.00 92.50 172 SER A CA 1
ATOM 1392 C C . SER A 1 172 ? 47.023 14.945 -68.876 1.00 92.50 172 SER A C 1
ATOM 1394 O O . SER A 1 172 ? 47.367 15.360 -69.981 1.00 92.50 172 SER A O 1
ATOM 1396 N N . GLN A 1 173 ? 47.446 15.524 -67.747 1.00 92.75 173 GLN A N 1
ATOM 1397 C CA . GLN A 1 173 ? 48.363 16.668 -67.710 1.00 92.75 173 GLN A CA 1
ATOM 1398 C C . GLN A 1 173 ? 49.736 16.326 -68.300 1.00 92.75 173 GLN A C 1
ATOM 1400 O O . GLN A 1 173 ? 50.287 17.123 -69.056 1.00 92.75 173 GLN A O 1
ATOM 1405 N N . GLN A 1 174 ? 50.281 15.142 -68.005 1.00 89.62 174 GLN A N 1
ATOM 1406 C CA . GLN A 1 174 ? 51.547 14.680 -68.585 1.00 89.62 174 GLN A CA 1
ATOM 1407 C C . GLN A 1 174 ? 51.452 14.493 -70.102 1.00 89.62 174 GLN A C 1
ATOM 1409 O O . GLN A 1 174 ? 52.359 14.909 -70.817 1.00 89.62 174 GLN A O 1
ATOM 1414 N N . GLN A 1 175 ? 50.357 13.912 -70.601 1.00 90.56 175 GLN A N 1
ATOM 1415 C CA . GLN A 1 175 ? 50.123 13.762 -72.041 1.00 90.56 175 GLN A CA 1
ATOM 1416 C C . GLN A 1 175 ? 49.979 15.118 -72.735 1.00 90.56 175 GLN A C 1
ATOM 1418 O O . GLN A 1 175 ? 50.598 15.340 -73.773 1.00 90.56 175 GLN A O 1
ATOM 1423 N N . ALA A 1 176 ? 49.228 16.049 -72.140 1.00 87.88 176 ALA A N 1
ATOM 1424 C CA . ALA A 1 176 ? 49.112 17.411 -72.651 1.00 87.88 176 ALA A CA 1
ATOM 1425 C C . ALA A 1 176 ? 50.476 18.125 -72.681 1.00 87.88 176 ALA A C 1
ATOM 1427 O O . ALA A 1 176 ? 50.832 18.734 -73.687 1.00 87.88 176 ALA A O 1
ATOM 1428 N N . ALA A 1 177 ? 51.276 18.006 -71.617 1.00 88.94 177 ALA A N 1
ATOM 1429 C CA . ALA A 1 177 ? 52.619 18.579 -71.559 1.00 88.94 177 ALA A CA 1
ATOM 1430 C C . ALA A 1 177 ? 53.571 17.952 -72.595 1.00 88.94 177 ALA A C 1
ATOM 1432 O O . ALA A 1 177 ? 54.335 18.673 -73.237 1.00 88.94 177 ALA A O 1
ATOM 1433 N N . ALA A 1 178 ? 53.506 16.632 -72.797 1.00 87.88 178 ALA A N 1
ATOM 1434 C CA . ALA A 1 178 ? 54.291 15.929 -73.809 1.00 87.88 178 ALA A CA 1
ATOM 1435 C C . ALA A 1 178 ? 53.912 16.372 -75.230 1.00 87.88 178 ALA A C 1
ATOM 1437 O O . ALA A 1 178 ? 54.798 16.698 -76.014 1.00 87.88 178 ALA A O 1
ATOM 1438 N N . ALA A 1 179 ? 52.614 16.485 -75.531 1.00 87.75 179 ALA A N 1
ATOM 1439 C CA . ALA A 1 179 ? 52.130 16.980 -76.819 1.00 87.75 179 ALA A CA 1
ATOM 1440 C C . ALA A 1 179 ? 52.594 18.422 -77.097 1.00 87.75 179 ALA A C 1
ATOM 1442 O O . ALA A 1 179 ? 53.011 18.740 -78.210 1.00 87.75 179 ALA A O 1
ATOM 1443 N N . VAL A 1 180 ? 52.587 19.293 -76.080 1.00 89.19 180 VAL A N 1
ATOM 1444 C CA . VAL A 1 180 ? 53.136 20.657 -76.191 1.00 89.19 180 VAL A CA 1
ATOM 1445 C C . VAL A 1 180 ? 54.647 20.629 -76.451 1.00 89.19 180 VAL A C 1
ATOM 1447 O O . VAL A 1 180 ? 55.132 21.377 -77.299 1.00 89.19 180 VAL A O 1
ATOM 1450 N N . ALA A 1 181 ? 55.396 19.760 -75.768 1.00 84.62 181 ALA A N 1
ATOM 1451 C CA . ALA A 1 181 ? 56.838 19.622 -75.965 1.00 84.62 181 ALA A CA 1
ATOM 1452 C C . ALA A 1 181 ? 57.198 19.065 -77.356 1.00 84.62 181 ALA A C 1
ATOM 1454 O O . ALA A 1 181 ? 58.154 19.533 -77.972 1.00 84.62 181 ALA A O 1
ATOM 1455 N N . GLU A 1 182 ? 56.433 18.104 -77.878 1.00 84.12 182 GLU A N 1
ATOM 1456 C CA . GLU A 1 182 ? 56.589 17.593 -79.246 1.00 84.12 182 GLU A CA 1
ATOM 1457 C C . GLU A 1 182 ? 56.270 18.669 -80.288 1.00 84.12 182 GLU A C 1
ATOM 1459 O O . GLU A 1 182 ? 57.067 18.893 -81.199 1.00 84.12 182 GLU A O 1
ATOM 1464 N N . ALA A 1 183 ? 55.169 19.406 -80.116 1.00 80.62 183 ALA A N 1
ATOM 1465 C CA . ALA A 1 183 ? 54.816 20.521 -80.993 1.00 80.62 183 ALA A CA 1
ATOM 1466 C C . ALA A 1 183 ? 55.874 21.639 -80.987 1.00 80.62 183 ALA A C 1
ATOM 1468 O O . ALA A 1 183 ? 56.080 22.295 -82.007 1.00 80.62 183 ALA A O 1
ATOM 1469 N N . ALA A 1 184 ? 56.559 21.853 -79.860 1.00 79.38 184 ALA A N 1
ATOM 1470 C CA . ALA A 1 184 ? 57.667 22.800 -79.760 1.00 79.38 184 ALA A CA 1
ATOM 1471 C C . ALA A 1 184 ? 58.948 22.314 -80.461 1.00 79.38 184 ALA A C 1
ATOM 1473 O O . ALA A 1 184 ? 59.719 23.148 -80.913 1.00 79.38 184 ALA A O 1
ATOM 1474 N N . ARG A 1 185 ? 59.178 20.996 -80.572 1.00 77.38 185 ARG A N 1
ATOM 1475 C CA . ARG A 1 185 ? 60.322 20.415 -81.308 1.00 77.38 185 ARG A CA 1
ATOM 1476 C C . ARG A 1 185 ? 60.113 20.364 -82.822 1.00 77.38 185 ARG A C 1
ATOM 1478 O O . ARG A 1 185 ? 61.085 20.257 -83.558 1.00 77.38 185 ARG A O 1
ATOM 1485 N N . ALA A 1 186 ? 58.860 20.370 -83.271 1.00 72.44 186 ALA A N 1
ATOM 1486 C CA . ALA A 1 186 ? 58.495 20.358 -84.687 1.00 72.44 186 ALA A CA 1
ATOM 1487 C C . ALA A 1 186 ? 58.485 21.760 -85.334 1.00 72.44 186 ALA A C 1
ATOM 1489 O O . ALA A 1 186 ? 58.227 21.871 -86.533 1.00 72.44 186 ALA A O 1
ATOM 1490 N N . LYS A 1 187 ? 58.726 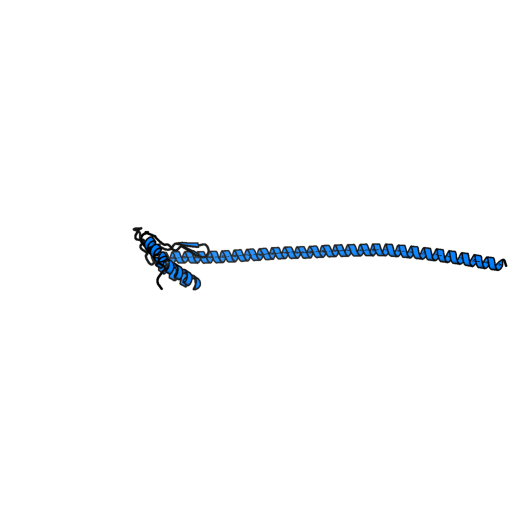22.813 -84.546 1.00 61.72 187 LYS A N 1
ATOM 1491 C CA . LYS A 1 187 ? 58.915 24.198 -84.992 1.00 61.72 187 LYS A CA 1
ATOM 1492 C C . LYS A 1 187 ? 60.391 24.561 -84.951 1.00 61.72 187 LYS A C 1
ATOM 1494 O O . LYS A 1 187 ? 60.792 25.355 -85.826 1.00 61.72 187 LYS A O 1
#

Sequence (187 aa):
QSLPAACKQLQEELSKMSLSFSIVFRAFGVRLDTPSTTSWEEALEVRSRLLTAREQGVSAMQACLLEVLTAGRTNVHKKRSRSWSQAEAEDLIGHFVAKCEANKLRREALQQRKEALEERLQQRRAQKVLRNARKLECRQQRLQQRLQQRWQRVVGRAQRALLQEQKLDASSQQQAAAAVAEAARAK

Secondary structure (DSSP, 8-state):
-PPPHHHHHHHHHHHHS---B--EEEETTEEEEPPPBS-HHHHHHHHHHHHHHHHH-HHHHHHHHHHHHHS----TTSS---PPPHHHHHHHHHHHHHHHHHHHHHHHHHHHHHHHHHHHHHHHHHHHHHHHHHHHHHHHHHHHHHHHHHHHHHHHHHHHHHHHHHHHHHHHHHHHHHHHHHHHH--

Organism: Polarella glacialis (NCBI:txid89957)

Radius of gyration: 48.76 Å; chains: 1; bounding box: 106×40×124 Å

Foldseek 3Di:
DDDPPVVVVVVVVLLVDQDWDWDWDDALNDTDIFGTASDPVVNVVLVVQLVVLVVVHLVSNLVSQLCRQQVQHDSVPDPDSDRDDSVNSNVVSVVVVVVSVVSVVVVVVVVVVVVVVVVVVVVVVVVVVVVVVVVVVVVVVVVVVVVVVVVVVVVVVVVVVVVVVVVVVVVVVVVVVVVVVVVVVVD

pLDDT: mean 83.54, std 14.52, range [45.31, 98.25]